Protein AF-A0A5D0VWK4-F1 (afdb_monomer)

pLDDT: mean 73.57, std 16.88, range [22.67, 91.88]

Solvent-accessible surface area (backbone atoms only — not comparable to full-atom values): 14980 Å² total; per-residue (Å²): 135,82,67,73,71,70,75,63,73,72,66,82,83,61,55,74,65,59,60,60,70,69,62,64,96,77,69,91,65,56,72,65,57,56,48,47,47,51,58,24,46,65,73,45,66,88,56,51,74,66,31,51,54,41,45,52,54,51,47,51,54,50,51,54,51,51,52,52,52,48,51,51,53,49,52,52,38,52,75,71,67,58,89,84,84,89,72,95,53,72,70,60,59,58,57,53,57,74,78,46,74,44,85,81,30,91,61,35,66,85,52,47,72,62,53,52,50,29,52,50,27,44,51,28,43,50,54,17,48,54,35,44,55,50,42,53,56,45,61,78,38,54,94,76,50,54,72,73,56,59,68,42,44,64,56,41,50,50,50,16,53,52,26,40,50,50,19,48,52,48,51,55,48,46,51,50,54,54,50,50,53,53,49,54,52,50,51,52,52,50,51,54,50,58,73,41,40,64,51,52,51,52,52,48,54,49,49,54,49,37,70,71,76,31,68,92,48,54,44,66,60,36,16,50,53,47,42,68,75,39,42,71,60,46,66,76,60,49,99,54,100,54,57,45,62,54,43,16,52,50,47,47,51,50,59,53,64,74,58,62,82,130

Sequence (262 aa):
MFDPEIISRYPVKESVETILSRFNRTAPYSLDYEFVISQAQTRLANRSKRELTAGAIHLRKLLARAEETEQEQIMEKMRAGEQNIFQTDPSKFSAFFQEFDLDDQSDFPNASPTDYFAILVLVYALESLELQLQVESWEAQKDSLDPIQALRLPGLQVASGERLQSAVGLINFIEGIEFEAIFRRKIAKGANRAKNRAYQNLKQKIFDFIDSECQELSSRKAAQVAYLQFKDQVSSTLNSDDPEHQIAKWIGTHRKGTKKPK

Structure (mmCIF, N/CA/C/O backbone):
data_AF-A0A5D0VWK4-F1
#
_entry.id   AF-A0A5D0VWK4-F1
#
loop_
_atom_site.group_PDB
_atom_site.id
_atom_site.type_symbol
_atom_site.label_atom_id
_atom_site.label_alt_id
_atom_site.label_comp_id
_atom_site.label_asym_id
_atom_site.label_entity_id
_atom_site.label_seq_id
_atom_site.pdbx_PDB_ins_code
_atom_site.Cartn_x
_atom_site.Cartn_y
_atom_site.Cartn_z
_atom_site.occupancy
_atom_site.B_iso_or_equiv
_atom_site.auth_seq_id
_atom_site.auth_comp_id
_atom_site.auth_asym_id
_atom_site.auth_atom_id
_atom_site.pdbx_PDB_model_num
ATOM 1 N N . MET A 1 1 ? -6.751 -1.439 -40.681 1.00 26.78 1 MET A N 1
ATOM 2 C CA . MET A 1 1 ? -6.408 -2.790 -40.195 1.00 26.78 1 MET A CA 1
ATOM 3 C C . MET A 1 1 ? -5.015 -2.664 -39.607 1.00 26.78 1 MET A C 1
ATOM 5 O O . MET A 1 1 ? -4.099 -2.377 -40.363 1.00 26.78 1 MET A O 1
ATOM 9 N N . PHE A 1 2 ? -4.898 -2.653 -38.277 1.00 22.67 2 PHE A N 1
ATOM 10 C CA . PHE A 1 2 ? -3.619 -2.431 -37.596 1.00 22.67 2 PHE A CA 1
ATOM 11 C C . PHE A 1 2 ? -2.785 -3.713 -37.612 1.00 22.67 2 PHE A C 1
ATOM 13 O O . PHE A 1 2 ? -3.334 -4.805 -37.477 1.00 22.67 2 PHE A O 1
ATOM 20 N N . ASP A 1 3 ? -1.484 -3.545 -37.832 1.00 25.78 3 ASP A N 1
ATOM 21 C CA . ASP A 1 3 ? -0.489 -4.604 -37.975 1.00 25.78 3 ASP A CA 1
ATOM 22 C C . ASP A 1 3 ? -0.365 -5.436 -36.675 1.00 25.78 3 ASP A C 1
ATOM 24 O O . ASP A 1 3 ? 0.017 -4.884 -35.634 1.00 25.78 3 ASP A O 1
ATOM 28 N N . PRO A 1 4 ? -0.690 -6.744 -36.698 1.00 29.45 4 PRO A N 1
ATOM 29 C CA . PRO A 1 4 ? -0.585 -7.632 -35.539 1.00 29.45 4 PRO A CA 1
ATOM 30 C C . PRO A 1 4 ? 0.836 -7.755 -34.961 1.00 29.45 4 PRO A C 1
ATOM 32 O O . PRO A 1 4 ? 0.984 -8.181 -33.815 1.00 29.45 4 PRO A O 1
ATOM 35 N N . GLU A 1 5 ? 1.881 -7.360 -35.700 1.00 29.53 5 GLU A N 1
ATOM 36 C CA . GLU A 1 5 ? 3.273 -7.409 -35.227 1.00 29.53 5 GLU A CA 1
ATOM 37 C C . GLU A 1 5 ? 3.654 -6.273 -34.267 1.00 29.53 5 GLU A C 1
ATOM 39 O O . GLU A 1 5 ? 4.673 -6.357 -33.578 1.00 29.53 5 GLU A O 1
ATOM 44 N N . ILE A 1 6 ? 2.854 -5.206 -34.174 1.00 31.16 6 ILE A N 1
ATOM 45 C CA . ILE A 1 6 ? 3.139 -4.098 -33.247 1.00 31.16 6 ILE A CA 1
ATOM 46 C C . ILE A 1 6 ? 2.716 -4.470 -31.816 1.00 31.16 6 ILE A C 1
ATOM 48 O O . ILE A 1 6 ? 3.388 -4.101 -30.854 1.00 31.16 6 ILE A O 1
ATOM 52 N N . ILE A 1 7 ? 1.671 -5.293 -31.675 1.00 26.88 7 ILE A N 1
ATOM 53 C CA . ILE A 1 7 ? 1.142 -5.757 -30.381 1.00 26.88 7 ILE A CA 1
ATOM 54 C C . ILE A 1 7 ? 1.999 -6.901 -29.795 1.00 26.88 7 ILE A C 1
ATOM 56 O O . ILE A 1 7 ? 1.984 -7.140 -28.590 1.00 26.88 7 ILE A O 1
ATOM 60 N N . SER A 1 8 ? 2.833 -7.572 -30.601 1.00 30.47 8 SER A N 1
ATOM 61 C CA . SER A 1 8 ? 3.682 -8.683 -30.140 1.00 30.47 8 SER A CA 1
ATOM 62 C C . SER A 1 8 ? 5.049 -8.265 -29.576 1.00 30.47 8 SER A C 1
ATOM 64 O O . SER A 1 8 ? 5.844 -9.138 -29.215 1.00 30.47 8 SER A O 1
ATOM 66 N N . ARG A 1 9 ? 5.378 -6.964 -29.535 1.00 31.84 9 ARG A N 1
ATOM 67 C CA . ARG A 1 9 ? 6.742 -6.491 -29.210 1.00 31.84 9 ARG A CA 1
ATOM 68 C C . ARG A 1 9 ? 7.057 -6.340 -27.725 1.00 31.84 9 ARG A C 1
ATOM 70 O O . ARG A 1 9 ? 8.233 -6.235 -27.396 1.00 31.84 9 ARG A O 1
ATOM 77 N N . TYR A 1 10 ? 6.067 -6.437 -26.842 1.00 32.62 10 TYR A N 1
ATOM 78 C CA . TYR A 1 10 ? 6.307 -6.496 -25.397 1.00 32.62 10 TYR A CA 1
ATOM 79 C C . TYR A 1 10 ? 5.561 -7.663 -24.747 1.00 32.62 10 TYR A C 1
ATOM 81 O O . TYR A 1 10 ? 4.612 -7.465 -23.989 1.00 32.62 10 TYR A O 1
ATOM 89 N N . PRO A 1 11 ? 5.982 -8.915 -24.994 1.00 36.00 11 PRO A N 1
ATOM 90 C CA . PRO A 1 11 ? 5.728 -9.948 -24.015 1.00 36.00 11 PRO A CA 1
ATOM 91 C C . PRO A 1 11 ? 6.599 -9.588 -22.810 1.00 36.00 11 PRO A C 1
ATOM 93 O O . PRO A 1 11 ? 7.817 -9.481 -22.946 1.00 36.00 11 PRO A O 1
ATOM 96 N N . VAL A 1 12 ? 5.994 -9.405 -21.640 1.00 40.41 12 VAL A N 1
ATOM 97 C CA . VAL A 1 12 ? 6.701 -9.552 -20.361 1.00 40.41 12 VAL A CA 1
ATOM 98 C C . VAL A 1 12 ? 7.254 -10.982 -20.379 1.00 40.41 12 VAL A C 1
ATOM 100 O O . VAL A 1 12 ? 6.526 -11.938 -20.117 1.00 40.41 12 VAL A O 1
ATOM 103 N N . LYS A 1 13 ? 8.472 -11.153 -20.914 1.00 45.06 13 LYS A N 1
ATOM 104 C CA . LYS A 1 13 ? 8.994 -12.452 -21.372 1.00 45.06 13 LYS A CA 1
ATOM 105 C C . LYS A 1 13 ? 9.456 -13.338 -20.226 1.00 45.06 13 LYS A C 1
ATOM 107 O O . LYS A 1 13 ? 9.726 -14.512 -20.461 1.00 45.06 13 LYS A O 1
ATOM 112 N N . GLU A 1 14 ? 9.504 -12.820 -19.008 1.00 41.44 14 GLU A N 1
ATOM 113 C CA . GLU A 1 14 ? 9.908 -13.589 -17.845 1.00 41.44 14 GLU A CA 1
ATOM 114 C C . GLU A 1 14 ? 8.841 -13.536 -16.764 1.00 41.44 14 GLU A C 1
ATOM 116 O O . GLU A 1 14 ? 8.266 -12.488 -16.468 1.00 41.44 14 GLU A O 1
ATOM 121 N N . SER A 1 15 ? 8.537 -14.706 -16.197 1.00 43.69 15 SER A N 1
ATOM 122 C CA . SER A 1 15 ? 7.664 -14.757 -15.037 1.00 43.69 15 SER A CA 1
ATOM 123 C C . SER A 1 15 ? 8.377 -14.092 -13.863 1.00 43.69 15 SER A C 1
ATOM 125 O O . SER A 1 15 ? 9.604 -14.146 -13.745 1.00 43.69 15 SER A O 1
ATOM 127 N N . VAL A 1 16 ? 7.601 -13.502 -12.955 1.00 41.75 16 VAL A N 1
ATOM 128 C CA . VAL A 1 16 ? 8.117 -12.932 -11.702 1.00 41.75 16 VAL A CA 1
ATOM 129 C C . VAL A 1 16 ? 9.011 -13.948 -10.968 1.00 41.75 16 VAL A C 1
ATOM 131 O O . VAL A 1 16 ? 9.987 -13.565 -10.332 1.00 41.75 16 VAL A O 1
ATOM 134 N N . GLU A 1 17 ? 8.760 -15.257 -11.113 1.00 44.47 17 GLU A N 1
ATOM 135 C CA . GLU A 1 17 ? 9.624 -16.297 -10.545 1.00 44.47 17 GLU A CA 1
ATOM 136 C C . GLU A 1 17 ? 11.016 -16.371 -11.183 1.00 44.47 17 GLU A C 1
ATOM 138 O O . GLU A 1 17 ? 11.995 -16.574 -10.464 1.00 44.47 17 GLU A O 1
ATOM 143 N N . THR A 1 18 ? 11.127 -16.216 -12.504 1.00 46.50 18 THR A N 1
ATOM 144 C CA . THR A 1 18 ? 12.418 -16.208 -13.208 1.00 46.50 18 THR A CA 1
ATOM 145 C C . THR A 1 18 ? 13.254 -15.013 -12.768 1.00 46.50 18 THR A C 1
ATOM 147 O O . THR A 1 18 ? 14.425 -15.179 -12.421 1.00 46.50 18 THR A O 1
ATOM 150 N N . ILE A 1 19 ? 12.618 -13.849 -12.661 1.00 46.00 19 ILE A N 1
ATOM 151 C CA . ILE A 1 19 ? 13.248 -12.602 -12.232 1.00 46.00 19 ILE A CA 1
ATOM 152 C C . ILE A 1 19 ? 13.727 -12.712 -10.771 1.00 46.00 19 ILE A C 1
ATOM 154 O O . ILE A 1 19 ? 14.888 -12.440 -10.469 1.00 46.00 19 ILE A O 1
ATOM 158 N N . LEU A 1 20 ? 12.880 -13.223 -9.867 1.00 42.50 20 LEU A N 1
ATOM 159 C CA . LEU A 1 20 ? 13.234 -13.430 -8.455 1.00 42.50 20 LEU A CA 1
ATOM 160 C C . LEU A 1 20 ? 14.331 -14.490 -8.251 1.00 42.50 20 LEU A C 1
ATOM 162 O O . LEU A 1 20 ? 15.110 -14.390 -7.306 1.00 42.50 20 LEU A O 1
ATOM 166 N N . SER A 1 21 ? 14.412 -15.505 -9.117 1.00 47.38 21 SER A N 1
ATOM 167 C CA . SER A 1 21 ? 15.414 -16.579 -9.008 1.00 47.38 21 SER A CA 1
ATOM 168 C C . SER A 1 21 ? 16.835 -16.151 -9.391 1.00 47.38 21 SER A C 1
ATOM 170 O O . SER A 1 21 ? 17.800 -16.767 -8.943 1.00 47.38 21 SER A O 1
ATOM 172 N N . ARG A 1 22 ? 16.973 -15.085 -10.190 1.00 44.53 22 ARG A N 1
ATOM 173 C CA . ARG A 1 22 ? 18.268 -14.518 -10.609 1.00 44.53 22 ARG A CA 1
ATOM 174 C C . ARG A 1 22 ? 18.865 -13.568 -9.576 1.00 44.53 22 ARG A C 1
ATOM 176 O O . ARG A 1 22 ? 20.005 -13.129 -9.720 1.00 44.53 22 ARG A O 1
ATOM 183 N N . PHE A 1 23 ? 18.108 -13.266 -8.526 1.00 45.31 23 PHE A N 1
ATOM 184 C CA . PHE A 1 23 ? 18.475 -12.285 -7.525 1.00 45.31 23 PHE A CA 1
ATOM 185 C C . PHE A 1 23 ? 19.498 -12.854 -6.536 1.00 45.31 23 PHE A C 1
ATOM 187 O O . PHE A 1 23 ? 19.176 -13.395 -5.476 1.00 45.31 23 PHE A O 1
ATOM 194 N N . ASN A 1 24 ? 20.770 -12.736 -6.906 1.00 40.66 24 ASN A N 1
ATOM 195 C CA . ASN A 1 24 ? 21.894 -13.006 -6.025 1.00 40.66 24 ASN A CA 1
ATOM 196 C C . ASN A 1 24 ? 22.006 -11.849 -5.013 1.00 40.66 24 ASN A C 1
ATOM 198 O O . ASN A 1 24 ? 22.158 -10.692 -5.402 1.00 40.66 24 ASN A O 1
ATOM 202 N N . ARG A 1 25 ? 21.923 -12.145 -3.709 1.00 43.06 25 ARG A N 1
ATOM 203 C CA . ARG A 1 25 ? 21.903 -11.166 -2.593 1.00 43.06 25 ARG A CA 1
ATOM 204 C C . ARG A 1 25 ? 23.223 -10.394 -2.384 1.00 43.06 25 ARG A C 1
ATOM 206 O O . ARG A 1 25 ? 23.433 -9.831 -1.318 1.00 43.06 25 ARG A O 1
ATOM 213 N N . THR A 1 26 ? 24.143 -10.431 -3.344 1.00 37.25 26 THR A N 1
ATOM 214 C CA . THR A 1 26 ? 25.541 -10.008 -3.174 1.00 37.25 26 THR A CA 1
ATOM 215 C C . THR A 1 26 ? 25.964 -8.847 -4.069 1.00 37.25 26 THR A C 1
ATOM 217 O O . THR A 1 26 ? 27.114 -8.427 -3.970 1.00 37.25 26 THR A O 1
ATOM 220 N N . ALA A 1 27 ? 25.098 -8.335 -4.950 1.00 41.56 27 ALA A N 1
ATOM 221 C CA . ALA A 1 27 ? 25.445 -7.156 -5.740 1.00 41.56 27 ALA A CA 1
ATOM 222 C C . ALA A 1 27 ? 25.188 -5.877 -4.916 1.00 41.56 27 ALA A C 1
ATOM 224 O O . ALA A 1 27 ? 24.144 -5.786 -4.265 1.00 41.56 27 ALA A O 1
ATOM 225 N N . PRO A 1 28 ? 26.118 -4.906 -4.915 1.00 42.97 28 PRO A N 1
ATOM 226 C CA . PRO A 1 28 ? 25.956 -3.643 -4.210 1.00 42.97 28 PRO A CA 1
ATOM 227 C C . PRO A 1 28 ? 25.018 -2.754 -5.030 1.00 42.97 28 PRO A C 1
ATOM 229 O O . PRO A 1 28 ? 25.454 -1.951 -5.851 1.00 42.97 28 PRO A O 1
ATOM 232 N N . TYR A 1 29 ? 23.715 -2.953 -4.868 1.00 56.25 29 TYR A N 1
ATOM 233 C CA . TYR A 1 29 ? 22.718 -2.086 -5.483 1.00 56.25 29 TYR A CA 1
ATOM 234 C C . TYR A 1 29 ? 22.679 -0.737 -4.745 1.00 56.25 29 TYR A C 1
ATOM 236 O O . TYR A 1 29 ? 23.106 -0.635 -3.593 1.00 56.25 29 TYR A O 1
ATOM 244 N N . SER A 1 30 ? 22.205 0.325 -5.405 1.00 66.44 30 SER A N 1
ATOM 245 C CA . SER A 1 30 ? 22.036 1.624 -4.740 1.00 66.44 30 SER A CA 1
ATOM 246 C C . SER A 1 30 ? 21.131 1.489 -3.506 1.00 66.44 30 SER A C 1
ATOM 248 O O . SER A 1 30 ? 20.227 0.649 -3.476 1.00 66.44 30 SER A O 1
ATOM 250 N N . LEU A 1 31 ? 21.347 2.343 -2.496 1.00 72.62 31 LEU A N 1
ATOM 251 C CA . LEU A 1 31 ? 20.522 2.390 -1.277 1.00 72.62 31 LEU A CA 1
ATOM 252 C C . LEU A 1 31 ? 19.018 2.486 -1.591 1.00 72.62 31 LEU A C 1
ATOM 254 O O . LEU A 1 31 ? 18.196 1.980 -0.831 1.00 72.62 31 LEU A O 1
ATOM 258 N N . ASP A 1 32 ? 18.663 3.085 -2.729 1.00 76.38 32 ASP A N 1
ATOM 259 C CA . ASP A 1 32 ? 17.282 3.217 -3.190 1.00 76.38 32 ASP A CA 1
ATOM 260 C C . ASP A 1 32 ? 16.658 1.867 -3.562 1.00 76.38 32 ASP A C 1
ATOM 262 O O . ASP A 1 32 ? 15.513 1.613 -3.193 1.00 76.38 32 ASP A O 1
ATOM 266 N N . TYR A 1 33 ? 17.396 0.973 -4.234 1.00 80.75 33 TYR A N 1
ATOM 267 C CA . TYR A 1 33 ? 16.909 -0.375 -4.550 1.00 80.75 33 TYR A CA 1
ATOM 268 C C . TYR A 1 33 ? 16.674 -1.197 -3.285 1.00 80.75 33 TYR A C 1
ATOM 270 O O . TYR A 1 33 ? 15.624 -1.825 -3.136 1.00 80.75 33 TYR A O 1
ATOM 278 N N . GLU A 1 34 ? 17.630 -1.175 -2.354 1.00 76.75 34 GLU A N 1
ATOM 279 C CA . GLU A 1 34 ? 17.492 -1.859 -1.066 1.00 76.75 34 GLU A CA 1
ATOM 280 C C . GLU A 1 34 ? 16.296 -1.316 -0.278 1.00 76.75 34 GLU A C 1
ATOM 282 O O . GLU A 1 34 ? 15.502 -2.083 0.278 1.00 76.75 34 GLU A O 1
ATOM 287 N N . PHE A 1 35 ? 16.124 0.006 -0.275 1.00 82.19 35 PHE A N 1
ATOM 288 C CA . PHE A 1 35 ? 14.995 0.664 0.359 1.00 82.19 35 PHE A CA 1
ATOM 289 C C . PHE A 1 35 ? 13.662 0.216 -0.253 1.00 82.19 35 PHE A C 1
ATOM 291 O O . PHE A 1 35 ? 12.838 -0.350 0.465 1.00 82.19 35 PHE A O 1
ATOM 298 N N . VAL A 1 36 ? 13.437 0.387 -1.561 1.00 85.38 36 VAL A N 1
ATOM 299 C CA . VAL A 1 36 ? 12.127 0.066 -2.163 1.00 85.38 36 VAL A CA 1
ATOM 300 C C . VAL A 1 36 ? 11.793 -1.424 -2.071 1.00 85.38 36 VAL A C 1
ATOM 302 O O . VAL A 1 36 ? 10.654 -1.779 -1.759 1.00 85.38 36 VAL A O 1
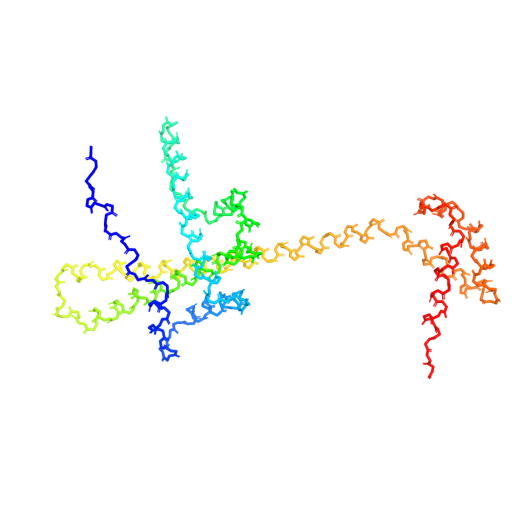ATOM 305 N N . ILE A 1 37 ? 12.783 -2.307 -2.255 1.00 83.69 37 ILE A N 1
ATOM 306 C CA . ILE A 1 37 ? 12.585 -3.758 -2.150 1.00 83.69 37 ILE A CA 1
ATOM 307 C C . ILE A 1 37 ? 12.261 -4.147 -0.705 1.00 83.69 37 ILE A C 1
ATOM 309 O O . ILE A 1 37 ? 11.298 -4.882 -0.480 1.00 83.69 37 ILE A O 1
ATOM 313 N N . SER A 1 38 ? 13.012 -3.648 0.283 1.00 77.81 38 SER A N 1
ATOM 314 C CA . SER A 1 38 ? 12.758 -3.971 1.695 1.00 77.81 38 SER A CA 1
ATOM 315 C C . SER A 1 38 ? 11.402 -3.447 2.175 1.00 77.81 38 SER A C 1
ATOM 317 O O . SER A 1 38 ? 10.684 -4.148 2.897 1.00 77.81 38 SER A O 1
ATOM 319 N N . GLN A 1 39 ? 11.000 -2.255 1.729 1.00 84.44 39 GLN A N 1
ATOM 320 C CA . GLN A 1 39 ? 9.703 -1.665 2.051 1.00 84.44 39 GLN A CA 1
ATOM 321 C C . GLN A 1 39 ? 8.538 -2.469 1.469 1.00 84.44 39 GLN A C 1
ATOM 323 O O . GLN A 1 39 ? 7.537 -2.691 2.159 1.00 84.44 39 GLN A O 1
ATOM 328 N N . ALA A 1 40 ? 8.666 -2.947 0.230 1.00 84.56 40 ALA A N 1
ATOM 329 C CA . ALA A 1 40 ? 7.661 -3.807 -0.380 1.00 84.56 40 ALA A CA 1
ATOM 330 C C . ALA A 1 40 ? 7.617 -5.195 0.283 1.00 84.56 40 ALA A C 1
ATOM 332 O O . ALA A 1 40 ? 6.541 -5.684 0.632 1.00 84.56 40 ALA A O 1
ATOM 333 N N . GLN A 1 41 ? 8.777 -5.804 0.547 1.00 82.88 41 GLN A N 1
ATOM 334 C CA . GLN A 1 41 ? 8.875 -7.096 1.235 1.00 82.88 41 GLN A CA 1
ATOM 335 C C . GLN A 1 41 ? 8.275 -7.058 2.642 1.00 82.88 41 GLN A C 1
ATOM 337 O O . GLN A 1 41 ? 7.589 -7.997 3.033 1.00 82.88 41 GLN A O 1
ATOM 342 N N . THR A 1 42 ? 8.483 -5.971 3.389 1.00 83.38 42 THR A N 1
ATOM 343 C CA . THR A 1 42 ? 7.918 -5.803 4.738 1.00 83.38 42 THR A CA 1
ATOM 344 C C . THR A 1 42 ? 6.391 -5.861 4.718 1.00 83.38 42 THR A C 1
ATOM 346 O O . THR A 1 42 ? 5.783 -6.503 5.573 1.00 83.38 42 THR A O 1
ATOM 349 N N . ARG A 1 43 ? 5.760 -5.240 3.718 1.00 86.31 43 ARG A N 1
ATOM 350 C CA . ARG A 1 43 ? 4.295 -5.226 3.567 1.00 86.31 43 ARG A CA 1
ATOM 351 C C . ARG A 1 43 ? 3.747 -6.569 3.099 1.00 86.31 43 ARG A C 1
ATOM 353 O O . ARG A 1 43 ? 2.675 -6.982 3.526 1.00 86.31 43 ARG A O 1
ATOM 360 N N . LEU A 1 44 ? 4.527 -7.285 2.296 1.00 86.25 44 LEU A N 1
ATOM 361 C CA . LEU A 1 44 ? 4.175 -8.593 1.750 1.00 86.25 44 LEU A CA 1
ATOM 362 C C . LEU A 1 44 ? 4.632 -9.774 2.624 1.00 86.25 44 LEU A C 1
ATOM 364 O O . LEU A 1 44 ? 4.422 -10.923 2.245 1.00 86.25 44 LEU A O 1
ATOM 368 N N . ALA A 1 45 ? 5.223 -9.527 3.798 1.00 83.25 45 ALA A N 1
ATOM 369 C CA . ALA A 1 45 ? 5.887 -10.549 4.616 1.00 83.25 45 ALA A CA 1
ATOM 370 C C . ALA A 1 45 ? 4.976 -11.715 5.043 1.00 83.25 45 ALA A C 1
ATOM 372 O O . ALA A 1 45 ? 5.454 -12.824 5.268 1.00 83.25 45 ALA A O 1
ATOM 373 N N . ASN A 1 46 ? 3.666 -11.472 5.136 1.00 82.69 46 ASN A N 1
ATOM 374 C CA . ASN A 1 46 ? 2.675 -12.477 5.526 1.00 82.69 46 ASN A CA 1
ATOM 375 C C . ASN A 1 46 ? 2.005 -13.170 4.330 1.00 82.69 46 ASN A C 1
ATOM 377 O O . ASN A 1 46 ? 1.089 -13.964 4.530 1.00 82.69 46 ASN A O 1
ATOM 381 N N . ARG A 1 47 ? 2.422 -12.862 3.096 1.00 80.75 47 ARG A N 1
ATOM 382 C CA . ARG A 1 47 ? 1.871 -13.461 1.880 1.00 80.75 47 ARG A CA 1
ATOM 383 C C . ARG A 1 47 ? 2.710 -14.660 1.463 1.00 80.75 47 ARG A C 1
ATOM 385 O O . ARG A 1 47 ? 3.934 -14.596 1.356 1.00 80.75 47 ARG A O 1
ATOM 392 N N . SER A 1 48 ? 2.041 -15.771 1.200 1.00 82.75 48 SER A N 1
ATOM 393 C CA . SER A 1 48 ? 2.661 -16.947 0.606 1.00 82.75 48 SER A CA 1
ATOM 394 C C . SER A 1 48 ? 3.065 -16.677 -0.843 1.00 82.75 48 SER A C 1
ATOM 396 O O . SER A 1 48 ? 2.504 -15.827 -1.532 1.00 82.75 48 SER A O 1
ATOM 398 N N . LYS A 1 49 ? 4.005 -17.473 -1.360 1.00 78.69 49 LYS A N 1
ATOM 399 C CA . LYS A 1 49 ? 4.401 -17.397 -2.772 1.00 78.69 49 LYS A CA 1
ATOM 400 C C . LYS A 1 49 ? 3.200 -17.523 -3.720 1.00 78.69 49 LYS A C 1
ATOM 402 O O . LYS A 1 49 ? 3.118 -16.783 -4.690 1.00 78.69 49 LYS A O 1
ATOM 407 N N . ARG A 1 50 ? 2.268 -18.440 -3.428 1.00 78.81 50 ARG A N 1
ATOM 408 C CA . ARG A 1 50 ? 1.059 -18.649 -4.240 1.00 78.81 50 ARG A CA 1
ATOM 409 C C . ARG A 1 50 ? 0.189 -17.392 -4.275 1.00 78.81 50 ARG A C 1
ATOM 411 O O . ARG A 1 50 ? -0.256 -17.005 -5.348 1.00 78.81 50 ARG A O 1
ATOM 418 N N . GLU A 1 51 ? -0.009 -16.762 -3.122 1.00 80.25 51 GLU A N 1
ATOM 419 C CA . GLU A 1 51 ? -0.764 -15.512 -3.004 1.00 80.25 51 GLU A CA 1
ATOM 420 C C . GLU A 1 51 ? -0.098 -14.371 -3.774 1.00 80.25 51 GLU A C 1
ATOM 422 O O . GLU A 1 51 ? -0.781 -13.634 -4.471 1.00 80.25 51 GLU A O 1
ATOM 427 N N . LEU A 1 52 ? 1.231 -14.253 -3.720 1.00 82.31 52 LEU A N 1
ATOM 428 C CA . LEU A 1 52 ? 1.957 -13.240 -4.492 1.00 82.31 52 LEU A CA 1
ATOM 429 C C . LEU A 1 52 ? 1.827 -13.457 -6.003 1.00 82.31 52 LEU A C 1
ATOM 431 O O . LEU A 1 52 ? 1.617 -12.497 -6.743 1.00 82.31 52 LEU A O 1
ATOM 435 N N . THR A 1 53 ? 1.901 -14.709 -6.468 1.00 80.19 53 THR A N 1
ATOM 436 C CA . THR A 1 53 ? 1.676 -15.041 -7.883 1.00 80.19 53 THR A CA 1
ATOM 437 C C . THR A 1 53 ? 0.249 -14.688 -8.308 1.00 80.19 53 THR A C 1
ATOM 439 O O . THR A 1 53 ? 0.057 -14.061 -9.350 1.00 80.19 53 THR A O 1
ATOM 442 N N . ALA A 1 54 ? -0.755 -15.038 -7.498 1.00 80.88 54 ALA A N 1
ATOM 443 C CA . ALA A 1 54 ? -2.143 -14.668 -7.761 1.00 80.88 54 ALA A CA 1
ATOM 444 C C . ALA A 1 54 ? -2.316 -13.141 -7.788 1.00 80.88 54 ALA A C 1
ATOM 446 O O . ALA A 1 54 ? -2.855 -12.601 -8.753 1.00 80.88 54 ALA A O 1
ATOM 447 N N . GLY A 1 55 ? -1.777 -12.436 -6.791 1.00 80.44 55 GLY A N 1
ATOM 448 C CA . GLY A 1 55 ? -1.795 -10.979 -6.705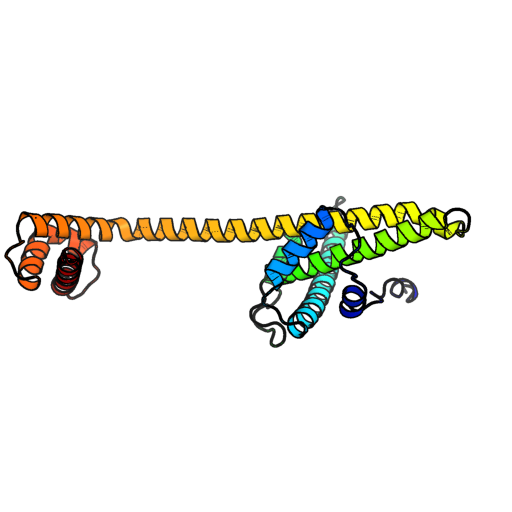 1.00 80.44 55 GLY A CA 1
ATOM 449 C C . GLY A 1 55 ? -1.171 -10.306 -7.929 1.00 80.44 55 GLY A C 1
ATOM 450 O O . GLY A 1 55 ? -1.761 -9.379 -8.473 1.00 80.44 55 GLY A O 1
ATOM 451 N N . ALA A 1 56 ? -0.047 -10.813 -8.446 1.00 81.06 56 ALA A N 1
ATOM 452 C CA . ALA A 1 56 ? 0.563 -10.307 -9.679 1.00 81.06 56 ALA A CA 1
ATOM 453 C C . ALA A 1 56 ? -0.325 -10.529 -10.921 1.00 81.06 56 ALA A C 1
ATOM 455 O O . ALA A 1 56 ? -0.431 -9.651 -11.780 1.00 81.06 56 ALA A O 1
ATOM 456 N N . ILE A 1 57 ? -1.009 -11.676 -11.014 1.00 81.31 57 ILE A N 1
ATOM 457 C CA . ILE A 1 57 ? -1.967 -11.955 -12.098 1.00 81.31 57 ILE A CA 1
ATOM 458 C C . ILE A 1 57 ? -3.160 -10.994 -12.023 1.00 81.31 57 ILE A C 1
ATOM 460 O O . ILE A 1 57 ? -3.572 -10.440 -13.045 1.00 81.31 57 ILE A O 1
ATOM 464 N N . HIS A 1 58 ? -3.713 -10.781 -10.828 1.00 81.62 58 HIS A N 1
ATOM 465 C CA . HIS A 1 58 ? -4.811 -9.841 -10.611 1.00 81.62 58 HIS A CA 1
ATOM 466 C C . HIS A 1 58 ? -4.384 -8.399 -10.897 1.00 81.62 58 HIS A C 1
ATOM 468 O O . HIS A 1 58 ? -5.096 -7.691 -11.606 1.00 81.62 58 HIS A O 1
ATOM 474 N N . LEU A 1 59 ? -3.191 -7.999 -10.451 1.00 80.62 59 LEU A N 1
ATOM 475 C CA . LEU A 1 59 ? -2.604 -6.689 -10.726 1.00 80.62 59 LEU A CA 1
ATOM 476 C C . LEU A 1 59 ? -2.479 -6.437 -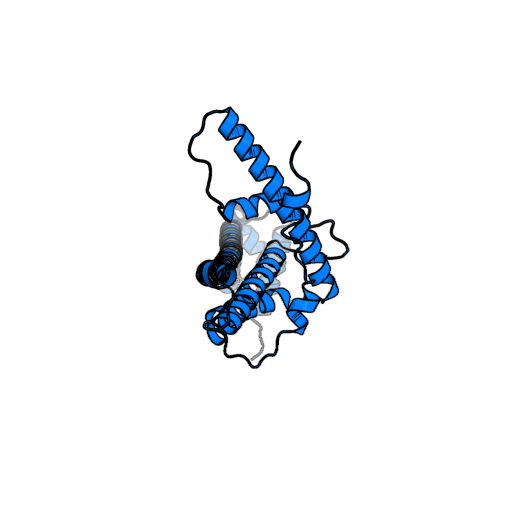12.229 1.00 80.62 59 LEU A C 1
ATOM 478 O O . LEU A 1 59 ? -2.838 -5.365 -12.701 1.00 80.62 59 LEU A O 1
ATOM 482 N N . ARG A 1 60 ? -2.031 -7.433 -12.999 1.00 77.81 60 ARG A N 1
ATOM 483 C CA . ARG A 1 60 ? -1.945 -7.322 -14.460 1.00 77.81 60 ARG A CA 1
ATOM 484 C C . ARG A 1 60 ? -3.313 -7.096 -15.103 1.00 77.81 60 ARG A C 1
ATOM 486 O O . ARG A 1 60 ? -3.424 -6.282 -16.013 1.00 77.81 60 ARG A O 1
ATOM 493 N N . LYS A 1 61 ? -4.348 -7.813 -14.653 1.00 78.25 61 LYS A N 1
ATOM 494 C CA . LYS A 1 61 ? -5.723 -7.610 -15.143 1.00 78.25 61 LYS A CA 1
ATOM 495 C C . LYS A 1 61 ? -6.228 -6.207 -14.805 1.00 78.25 61 LYS A C 1
ATOM 497 O O . LYS A 1 61 ? -6.859 -5.575 -15.644 1.00 78.25 61 LYS A O 1
ATOM 502 N N . LEU A 1 62 ? -5.930 -5.732 -13.596 1.00 75.75 62 LEU A N 1
ATOM 503 C CA . LEU A 1 62 ? -6.294 -4.396 -13.135 1.00 75.75 62 LEU A CA 1
ATOM 504 C C . LEU A 1 62 ? -5.594 -3.311 -13.962 1.00 75.75 62 LEU A C 1
ATOM 506 O O . LEU A 1 62 ? -6.263 -2.404 -14.438 1.00 75.75 62 LEU A O 1
ATOM 510 N N . LEU A 1 63 ? -4.286 -3.445 -14.200 1.00 72.94 63 LEU A N 1
ATOM 511 C CA . LEU A 1 63 ? -3.509 -2.553 -15.067 1.00 72.94 63 LEU A CA 1
ATOM 512 C C . LEU A 1 63 ? -4.072 -2.512 -16.492 1.00 72.94 63 LEU A C 1
ATOM 514 O O . LEU A 1 63 ? -4.315 -1.432 -17.012 1.00 72.94 63 LEU A O 1
ATOM 518 N N . ALA A 1 64 ? -4.348 -3.673 -17.093 1.00 72.19 64 ALA A N 1
ATOM 519 C CA . ALA A 1 64 ? -4.893 -3.743 -18.449 1.00 72.19 64 ALA A CA 1
ATOM 520 C C . ALA A 1 64 ? -6.257 -3.039 -18.566 1.00 72.19 64 ALA A C 1
ATOM 522 O O . ALA A 1 64 ? -6.499 -2.303 -19.518 1.00 72.19 64 ALA A O 1
ATOM 523 N N . ARG A 1 65 ? -7.137 -3.222 -17.574 1.00 71.62 65 ARG A N 1
ATOM 524 C CA . ARG A 1 65 ? -8.439 -2.543 -17.536 1.00 71.62 65 ARG A CA 1
ATOM 525 C C . ARG A 1 65 ? -8.301 -1.041 -17.281 1.00 71.62 65 ARG A C 1
ATOM 527 O O . ARG A 1 65 ? -9.060 -0.257 -17.847 1.00 71.62 65 ARG A O 1
ATOM 534 N N . ALA A 1 66 ? -7.347 -0.639 -16.442 1.00 67.25 66 ALA A N 1
ATOM 535 C CA . ALA A 1 66 ? -7.051 0.765 -16.187 1.00 67.25 66 ALA A CA 1
ATOM 536 C C . ALA A 1 66 ? -6.557 1.470 -17.459 1.00 67.25 66 ALA A C 1
ATOM 538 O O . ALA A 1 66 ? -7.043 2.552 -17.776 1.00 67.25 66 ALA A O 1
ATOM 539 N N . GLU A 1 67 ? -5.663 0.830 -18.217 1.00 67.56 67 GLU A N 1
ATOM 540 C CA . GLU A 1 67 ? -5.185 1.328 -19.511 1.00 67.56 67 GLU A CA 1
ATOM 541 C C . GLU A 1 67 ? -6.317 1.445 -20.538 1.00 67.56 67 GLU A C 1
ATOM 543 O O . GLU A 1 67 ? -6.418 2.465 -21.213 1.00 67.56 67 GLU A O 1
ATOM 548 N N . GLU A 1 68 ? -7.189 0.438 -20.645 1.00 70.94 68 GLU A N 1
ATOM 549 C CA . GLU A 1 68 ? -8.349 0.469 -21.547 1.00 70.94 68 GLU A CA 1
ATOM 550 C C . GLU A 1 68 ? -9.289 1.632 -21.201 1.00 70.94 68 GLU A C 1
ATOM 552 O O . GLU A 1 68 ? -9.632 2.441 -22.062 1.00 70.94 68 GLU A O 1
ATOM 557 N N . THR A 1 69 ? -9.612 1.787 -19.916 1.00 69.06 69 THR A N 1
ATOM 558 C CA . THR A 1 69 ? -10.475 2.873 -19.429 1.00 69.06 69 THR A CA 1
ATOM 559 C C . THR A 1 69 ? -9.833 4.244 -19.657 1.00 69.06 69 THR A C 1
ATOM 561 O O . THR A 1 69 ? -10.503 5.201 -20.046 1.00 69.06 69 THR A O 1
ATOM 564 N N . GLU A 1 70 ? -8.523 4.367 -19.428 1.00 66.75 70 GLU A N 1
ATOM 565 C CA . GLU A 1 70 ? -7.795 5.606 -19.693 1.00 66.75 70 GLU A CA 1
ATOM 566 C C . GLU A 1 70 ? -7.806 5.934 -21.190 1.00 66.75 70 GLU A C 1
ATOM 568 O O . GLU A 1 70 ? -8.095 7.070 -21.560 1.00 66.75 70 GLU A O 1
ATOM 573 N N . GLN A 1 71 ? -7.580 4.951 -22.063 1.00 67.81 71 GLN A N 1
ATOM 574 C CA . GLN A 1 71 ? -7.667 5.136 -23.512 1.00 67.81 71 GLN A CA 1
ATOM 575 C C . GLN A 1 71 ? -9.066 5.573 -23.960 1.00 67.81 71 GLN A C 1
ATOM 577 O O . GLN A 1 71 ? -9.179 6.474 -24.794 1.00 67.81 71 GLN A O 1
ATOM 582 N N . GLU A 1 72 ? -10.128 4.994 -23.400 1.00 72.69 72 GLU A N 1
ATOM 583 C CA . GLU A 1 72 ? -11.507 5.408 -23.671 1.00 72.69 72 GLU A CA 1
ATOM 584 C C . GLU A 1 72 ? -11.745 6.869 -23.271 1.00 72.69 72 GLU A C 1
ATOM 586 O O . GLU A 1 72 ? -12.205 7.665 -24.093 1.00 72.69 72 GLU A O 1
ATOM 591 N N . GLN A 1 73 ? -11.339 7.262 -22.060 1.00 70.38 73 GLN A N 1
ATOM 592 C CA . GLN A 1 73 ? -11.462 8.643 -21.579 1.00 70.38 73 GLN A CA 1
ATOM 593 C C . GLN A 1 73 ? -10.655 9.630 -22.432 1.00 70.38 73 GLN A C 1
ATOM 595 O O . GLN A 1 73 ? -11.110 10.736 -22.727 1.00 70.38 73 GLN A O 1
ATOM 600 N N . ILE A 1 74 ? -9.453 9.234 -22.849 1.00 67.50 74 ILE A N 1
ATOM 601 C CA . ILE A 1 74 ? -8.595 9.994 -23.760 1.00 67.50 74 ILE A CA 1
ATOM 602 C C . ILE A 1 74 ? -9.295 10.191 -25.112 1.00 67.50 74 ILE A C 1
ATOM 604 O O . ILE A 1 74 ? -9.331 11.305 -25.638 1.00 67.50 74 ILE A O 1
ATOM 608 N N . MET A 1 75 ? -9.893 9.134 -25.664 1.00 70.00 75 MET A N 1
ATOM 609 C CA . MET A 1 75 ? -10.629 9.180 -26.927 1.00 70.00 75 MET A CA 1
ATOM 610 C C . MET A 1 75 ? -11.888 10.047 -26.835 1.00 70.00 75 MET A C 1
ATOM 612 O O . MET A 1 75 ? -12.189 10.786 -27.774 1.00 70.00 75 MET A O 1
ATOM 616 N N . GLU A 1 76 ? -12.612 10.007 -25.719 1.00 74.25 76 GLU A N 1
ATOM 617 C CA . GLU A 1 76 ? -13.764 10.879 -25.473 1.00 74.25 76 GLU A CA 1
ATOM 618 C C . GLU A 1 76 ? -13.362 12.352 -25.364 1.00 74.25 76 GLU A C 1
ATOM 620 O O . GLU A 1 76 ? -13.980 13.206 -26.002 1.00 74.25 76 GLU A O 1
ATOM 625 N N . LYS A 1 77 ? -12.281 12.658 -24.641 1.00 69.31 77 LYS A N 1
ATOM 626 C CA . LYS A 1 77 ? -11.753 14.026 -24.518 1.00 69.31 77 LYS A CA 1
ATOM 627 C C . LYS A 1 77 ? -11.210 14.572 -25.834 1.00 69.31 77 LYS A C 1
ATOM 629 O O . LYS A 1 77 ? -11.455 15.732 -26.163 1.00 69.31 77 LYS A O 1
ATOM 634 N N . MET A 1 78 ? -10.560 13.726 -26.637 1.00 67.38 78 MET A N 1
ATOM 635 C CA . MET A 1 78 ? -10.177 14.073 -28.008 1.00 67.38 78 MET A CA 1
ATOM 636 C C . MET A 1 78 ? -11.402 14.372 -28.879 1.00 67.38 78 MET A C 1
ATOM 638 O O . MET A 1 78 ? -11.400 15.355 -29.619 1.00 67.38 78 MET A O 1
ATOM 642 N N . ARG A 1 79 ? -12.470 13.568 -28.776 1.00 72.62 79 ARG A N 1
ATOM 643 C CA . ARG A 1 79 ? -13.743 13.829 -29.476 1.00 72.62 79 ARG A CA 1
ATOM 644 C C . ARG A 1 79 ? -14.414 15.122 -29.004 1.00 72.62 79 ARG A C 1
ATOM 646 O O . ARG A 1 79 ? -15.084 15.768 -29.803 1.00 72.62 79 ARG A O 1
ATOM 653 N N . ALA A 1 80 ? -14.212 15.507 -27.746 1.00 77.75 80 ALA A N 1
ATOM 654 C CA . ALA A 1 80 ? -14.698 16.758 -27.167 1.00 77.75 80 ALA A CA 1
ATOM 655 C C . ALA A 1 80 ? -13.810 17.984 -27.478 1.00 77.75 80 ALA A C 1
ATOM 657 O O . ALA A 1 80 ? -14.189 19.106 -27.147 1.00 77.75 80 ALA A O 1
ATOM 658 N N . GLY A 1 81 ? -12.661 17.802 -28.141 1.00 71.00 81 GLY A N 1
ATOM 659 C CA . GLY A 1 81 ? -11.770 18.892 -28.553 1.00 71.00 81 GLY A CA 1
ATOM 660 C C . GLY A 1 81 ? -10.818 19.409 -27.467 1.00 71.00 81 GLY A C 1
ATOM 661 O O . GLY A 1 81 ? -10.253 20.492 -27.626 1.00 71.00 81 GLY A O 1
ATOM 662 N N . GLU A 1 82 ? -10.614 18.668 -26.374 1.00 65.25 82 GLU A N 1
ATOM 663 C CA . GLU A 1 82 ? -9.656 19.044 -25.327 1.00 65.25 82 GLU A CA 1
ATOM 664 C C . GLU A 1 82 ? -8.207 18.770 -25.780 1.00 65.25 82 GLU A C 1
ATOM 666 O O . GLU A 1 82 ? -7.888 17.680 -26.245 1.00 65.25 82 GLU A O 1
ATOM 671 N N . GLN A 1 83 ? -7.308 19.759 -25.661 1.00 47.06 83 GLN A N 1
ATOM 672 C CA . GLN A 1 83 ? -5.941 19.688 -26.218 1.00 47.06 83 GLN A CA 1
ATOM 673 C C . GLN A 1 83 ? -4.851 19.185 -25.250 1.00 47.06 83 GLN A C 1
ATOM 675 O O . GLN A 1 83 ? -3.730 18.940 -25.687 1.00 47.06 83 GLN A O 1
ATOM 680 N N . ASN A 1 84 ? -5.144 18.989 -23.960 1.00 46.69 84 ASN A N 1
ATOM 681 C CA . ASN A 1 84 ? -4.147 18.566 -22.964 1.00 46.69 84 ASN A CA 1
ATOM 682 C C . ASN A 1 84 ? -4.540 17.227 -22.338 1.00 46.69 84 ASN A C 1
ATOM 684 O O . ASN A 1 84 ? -5.409 17.189 -21.471 1.00 46.69 84 ASN A O 1
ATOM 688 N N . ILE A 1 85 ? -3.914 16.131 -22.782 1.00 49.69 85 ILE A N 1
ATOM 689 C CA . ILE A 1 85 ? -4.412 14.776 -22.482 1.00 49.69 85 ILE A CA 1
ATOM 690 C C . ILE A 1 85 ? -3.420 13.876 -21.714 1.00 49.69 85 ILE A C 1
ATOM 692 O O . ILE A 1 85 ? -3.813 12.837 -21.195 1.00 49.69 85 ILE A O 1
ATOM 696 N N . PHE A 1 86 ? -2.164 14.273 -21.507 1.00 42.38 86 PHE A N 1
ATOM 697 C CA . PHE A 1 86 ? -1.172 13.363 -20.915 1.00 42.38 86 PHE A CA 1
ATOM 698 C C . PHE A 1 86 ? -0.766 13.759 -19.497 1.00 42.38 86 PHE A C 1
ATOM 700 O O . PHE A 1 86 ? 0.133 14.574 -19.314 1.00 42.38 86 PHE A O 1
ATOM 707 N N . GLN A 1 87 ? -1.405 13.144 -18.496 1.00 43.41 87 GLN A N 1
ATOM 708 C CA . GLN A 1 87 ? -0.848 13.004 -17.146 1.00 43.41 87 GLN A CA 1
ATOM 709 C C . GLN A 1 87 ? -1.251 11.644 -16.556 1.00 43.41 87 GLN A C 1
ATOM 711 O O . GLN A 1 87 ? -2.407 11.444 -16.163 1.00 43.41 87 GLN A O 1
ATOM 716 N N . THR A 1 88 ? -0.285 10.725 -16.490 1.00 47.12 88 THR A N 1
ATOM 717 C CA . THR A 1 88 ? -0.325 9.490 -15.697 1.00 47.12 88 THR A CA 1
ATOM 718 C C . THR A 1 88 ? -0.181 9.862 -14.223 1.00 47.12 88 THR A C 1
ATOM 720 O O . THR A 1 88 ? 0.912 9.915 -13.668 1.00 47.12 88 THR A O 1
ATOM 723 N N . ASP A 1 89 ? -1.302 10.208 -13.596 1.00 51.00 89 ASP A N 1
ATOM 724 C CA . ASP A 1 89 ? -1.366 10.526 -12.171 1.00 51.00 89 ASP A CA 1
ATOM 725 C C . ASP A 1 89 ? -1.622 9.233 -11.368 1.00 51.00 89 ASP A C 1
ATOM 727 O O . ASP A 1 89 ? -2.675 8.611 -11.545 1.00 51.00 89 ASP A O 1
ATOM 731 N N . PRO A 1 90 ? -0.710 8.814 -10.469 1.00 47.53 90 PRO A N 1
ATOM 732 C CA . PRO A 1 90 ? -0.892 7.645 -9.605 1.00 47.53 90 PRO A CA 1
ATOM 733 C C . PRO A 1 90 ? -2.166 7.694 -8.752 1.00 47.53 90 PRO A C 1
ATOM 735 O O . PRO A 1 90 ? -2.695 6.652 -8.368 1.00 47.53 90 PRO A O 1
ATOM 738 N N . SER A 1 91 ? -2.708 8.883 -8.472 1.00 49.12 91 SER A N 1
ATOM 739 C CA . SER A 1 91 ? -3.974 9.018 -7.749 1.00 49.12 91 SER A CA 1
ATOM 740 C C . SER A 1 91 ? -5.179 8.516 -8.557 1.00 49.12 91 SER A C 1
ATOM 742 O O . SER A 1 91 ? -6.122 7.990 -7.960 1.00 49.12 91 SER A O 1
ATOM 744 N N . LYS A 1 92 ? -5.118 8.513 -9.899 1.00 55.50 92 LYS A N 1
ATOM 745 C CA . LYS A 1 92 ? -6.105 7.821 -10.752 1.00 55.50 92 LYS A CA 1
ATOM 746 C C . LYS A 1 92 ? -6.085 6.307 -10.525 1.00 55.50 92 LYS A C 1
ATOM 748 O O . LYS A 1 92 ? -7.128 5.666 -10.584 1.00 55.50 92 LYS A O 1
ATOM 753 N N . PHE A 1 93 ? -4.929 5.750 -10.157 1.00 53.41 93 PHE A N 1
ATOM 754 C CA . PHE A 1 93 ? -4.774 4.328 -9.844 1.00 53.41 93 PHE A CA 1
ATOM 755 C C . PHE A 1 93 ? -5.587 3.889 -8.615 1.00 53.41 93 PHE A C 1
ATOM 757 O O . PHE A 1 93 ? -6.084 2.768 -8.550 1.00 53.41 93 PHE A O 1
ATOM 764 N N . SER A 1 94 ? -5.793 4.800 -7.658 1.00 54.94 94 SER A N 1
ATOM 765 C CA . SER A 1 94 ? -6.626 4.556 -6.474 1.00 54.94 94 SER A CA 1
ATOM 766 C C . SER A 1 94 ? -8.126 4.484 -6.781 1.00 54.94 94 SER A C 1
ATOM 768 O O . SER A 1 94 ? -8.848 3.749 -6.107 1.00 54.94 94 SER A O 1
ATOM 770 N N . ALA A 1 95 ? -8.588 5.188 -7.820 1.00 57.84 95 ALA A N 1
ATOM 771 C CA . ALA A 1 95 ? -9.977 5.130 -8.267 1.00 57.84 95 ALA A CA 1
ATOM 772 C C . ALA A 1 95 ? -10.315 3.752 -8.858 1.00 57.84 95 ALA A C 1
ATOM 774 O O . ALA A 1 95 ? -11.398 3.234 -8.608 1.00 57.84 95 ALA A O 1
ATOM 775 N N . PHE A 1 96 ? -9.362 3.098 -9.532 1.00 58.59 96 PHE A N 1
ATOM 776 C CA . PHE A 1 96 ? -9.571 1.758 -10.092 1.00 58.59 96 PHE A CA 1
ATOM 777 C C . PHE A 1 96 ? -9.763 0.668 -9.029 1.00 58.59 96 PHE A C 1
ATOM 779 O O . PHE A 1 96 ? -10.475 -0.302 -9.274 1.00 58.59 96 PHE A O 1
ATOM 786 N N . PHE A 1 97 ? -9.216 0.841 -7.821 1.00 60.47 97 PHE A N 1
ATOM 787 C CA . PHE A 1 97 ? -9.499 -0.066 -6.702 1.00 60.47 97 PHE A CA 1
ATOM 788 C C . PHE A 1 97 ? -10.922 0.071 -6.144 1.00 60.47 97 PHE A C 1
ATOM 790 O O . PHE A 1 97 ? -11.351 -0.808 -5.406 1.00 60.47 97 PHE A O 1
ATOM 797 N N . GLN A 1 98 ? -11.665 1.136 -6.473 1.00 60.03 98 GLN A N 1
ATOM 798 C CA . GLN A 1 98 ? -13.074 1.264 -6.072 1.00 60.03 98 GLN A CA 1
ATOM 799 C C . GLN A 1 98 ? -14.000 0.387 -6.926 1.00 60.03 98 GLN A C 1
ATOM 801 O O . GLN A 1 98 ? -15.068 0.000 -6.463 1.00 60.03 98 GLN A O 1
ATOM 806 N N . GLU A 1 99 ? -13.586 0.060 -8.152 1.00 56.06 99 GLU A N 1
ATOM 807 C CA . GLU A 1 99 ? -14.334 -0.795 -9.087 1.00 56.06 99 GLU A CA 1
ATOM 808 C C . GLU A 1 99 ? -13.842 -2.247 -9.102 1.00 56.06 99 GLU A C 1
ATOM 810 O O . GLU A 1 99 ? -14.456 -3.118 -9.724 1.00 56.06 99 GLU A O 1
ATOM 815 N N . PHE A 1 100 ? -12.714 -2.511 -8.444 1.00 63.97 100 PHE A N 1
ATOM 816 C CA . PHE A 1 100 ? -12.127 -3.834 -8.350 1.00 63.97 100 PHE A CA 1
ATOM 817 C C . PHE A 1 100 ? -12.584 -4.503 -7.058 1.00 63.97 100 PHE A C 1
ATOM 819 O O . PHE A 1 100 ? -12.228 -4.056 -5.969 1.00 63.97 100 PHE A O 1
ATOM 826 N N . ASP A 1 101 ? -13.365 -5.576 -7.180 1.00 62.25 101 ASP A N 1
ATOM 827 C CA . ASP A 1 101 ? -13.795 -6.349 -6.020 1.00 62.25 101 ASP A CA 1
ATOM 828 C C . ASP A 1 101 ? -12.588 -7.090 -5.420 1.00 62.25 101 ASP A C 1
ATOM 830 O O . ASP A 1 101 ? -12.069 -8.071 -5.966 1.00 62.25 101 ASP A O 1
ATOM 834 N N . LEU A 1 102 ? -12.080 -6.536 -4.322 1.00 66.81 102 LEU A N 1
ATOM 835 C CA . LEU A 1 102 ? -10.981 -7.097 -3.543 1.00 66.81 102 LEU A CA 1
ATOM 836 C C . LEU A 1 102 ? -11.452 -8.230 -2.622 1.00 66.81 102 LEU A C 1
ATOM 838 O O . LEU A 1 102 ? -10.620 -9.016 -2.166 1.00 66.81 102 LEU A O 1
ATOM 842 N N . ASP A 1 103 ? -12.759 -8.322 -2.363 1.00 63.84 103 ASP A N 1
ATOM 843 C CA . ASP A 1 103 ? -13.340 -9.275 -1.420 1.00 63.84 103 ASP A CA 1
ATOM 844 C C . ASP A 1 103 ? -13.642 -10.634 -2.088 1.00 63.84 103 ASP A C 1
ATOM 846 O O . ASP A 1 103 ? -13.664 -11.659 -1.403 1.00 63.84 103 ASP A O 1
ATOM 850 N N . ASP A 1 104 ? -13.774 -10.683 -3.421 1.00 69.06 104 ASP A N 1
ATOM 851 C CA . ASP A 1 104 ? -14.057 -11.903 -4.205 1.00 69.06 104 ASP A CA 1
ATOM 852 C C . ASP A 1 104 ? -12.800 -12.552 -4.835 1.00 69.06 104 ASP A C 1
ATOM 854 O O . ASP A 1 104 ? -12.737 -12.860 -6.027 1.00 69.06 104 ASP A O 1
ATOM 858 N N . GLN A 1 105 ? -11.735 -12.730 -4.042 1.00 79.94 105 GLN A N 1
ATOM 859 C CA . GLN A 1 105 ? -10.455 -13.285 -4.515 1.00 79.94 105 GLN A CA 1
ATOM 860 C C . GLN A 1 105 ? -10.002 -14.480 -3.677 1.00 79.94 105 GLN A C 1
ATOM 862 O O . GLN A 1 105 ? -9.213 -14.355 -2.740 1.00 79.94 105 GLN A O 1
ATOM 867 N N . SER A 1 106 ? -10.459 -15.680 -4.046 1.00 82.06 106 SER A N 1
ATOM 868 C CA . SER A 1 106 ? -10.147 -16.918 -3.313 1.00 82.06 106 SER A CA 1
ATOM 869 C C . SER A 1 106 ? -8.651 -17.246 -3.242 1.00 82.06 106 SER A C 1
ATOM 871 O O . SER A 1 106 ? -8.200 -17.835 -2.262 1.00 82.06 106 SER A O 1
ATOM 873 N N . ASP A 1 107 ? -7.882 -16.875 -4.269 1.00 84.44 107 ASP A N 1
ATOM 874 C CA . ASP A 1 107 ? -6.441 -17.146 -4.363 1.00 84.44 107 ASP A CA 1
ATOM 875 C C . ASP A 1 107 ? -5.560 -15.994 -3.845 1.00 84.44 107 ASP A C 1
ATOM 877 O O . ASP A 1 107 ? -4.343 -16.162 -3.729 1.00 84.44 107 ASP A O 1
ATOM 881 N N . PHE A 1 108 ? -6.160 -14.847 -3.503 1.00 85.06 108 PHE A N 1
ATOM 882 C CA . PHE A 1 108 ? -5.483 -13.727 -2.848 1.00 85.06 108 PHE A CA 1
ATOM 883 C C . PHE A 1 108 ? -6.380 -13.101 -1.762 1.00 85.06 108 PHE A C 1
ATOM 885 O O . PHE A 1 108 ? -6.824 -11.960 -1.882 1.00 85.06 108 PHE A O 1
ATOM 892 N N . PRO A 1 109 ? -6.693 -13.860 -0.695 1.00 83.62 109 PRO A N 1
ATOM 893 C CA . PRO A 1 109 ? -7.722 -13.480 0.264 1.00 83.62 109 PRO A CA 1
ATOM 894 C C . PRO A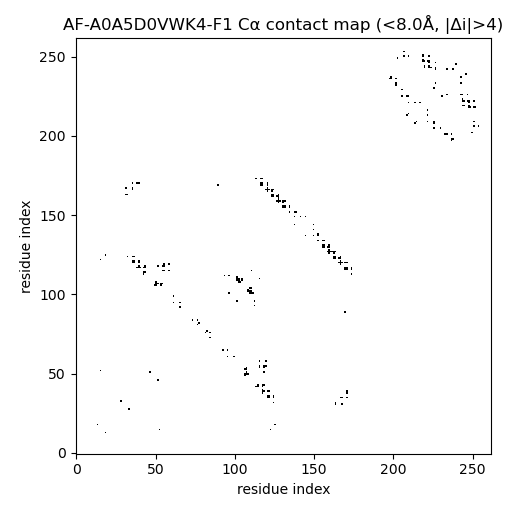 1 109 ? -7.312 -12.274 1.114 1.00 83.62 109 PRO A C 1
ATOM 896 O O . PRO A 1 109 ? -6.152 -12.134 1.520 1.00 83.62 109 PRO A O 1
ATOM 899 N N . ASN A 1 110 ? -8.292 -11.436 1.465 1.00 83.06 110 ASN A N 1
ATOM 900 C CA . ASN A 1 110 ? -8.096 -10.219 2.264 1.00 83.06 110 ASN A CA 1
ATOM 901 C C . ASN A 1 110 ? -7.013 -9.298 1.672 1.00 83.06 110 ASN A C 1
ATOM 903 O O . ASN A 1 110 ? -6.195 -8.736 2.409 1.00 83.06 110 ASN A O 1
ATOM 907 N N . ALA A 1 111 ? -6.919 -9.224 0.345 1.00 85.19 111 ALA A N 1
ATOM 908 C CA . ALA A 1 111 ? -5.989 -8.329 -0.319 1.00 85.19 111 ALA A CA 1
ATOM 909 C C . ALA A 1 111 ? -6.413 -6.873 -0.112 1.00 85.19 111 ALA A C 1
ATOM 911 O O . ALA A 1 111 ? -7.579 -6.512 -0.231 1.00 85.19 111 ALA A O 1
ATOM 912 N N . SER A 1 112 ? -5.445 -6.023 0.200 1.00 85.44 112 SER A N 1
ATOM 913 C CA . SER A 1 112 ? -5.632 -4.581 0.313 1.00 85.44 112 SER A CA 1
ATOM 914 C C . SER A 1 112 ? -5.003 -3.874 -0.889 1.00 85.44 112 SER A C 1
ATOM 916 O O . SER A 1 112 ? -4.057 -4.405 -1.477 1.00 85.44 112 SER A O 1
ATOM 918 N N . PRO A 1 113 ? -5.424 -2.642 -1.233 1.00 83.12 113 PRO A N 1
ATOM 919 C CA . PRO A 1 113 ? -4.737 -1.851 -2.256 1.00 83.12 113 PRO A CA 1
ATOM 920 C C . PRO A 1 113 ? -3.230 -1.732 -1.986 1.00 83.12 113 PRO A C 1
ATOM 922 O O . PRO A 1 113 ? -2.422 -1.794 -2.907 1.00 83.12 113 PRO A O 1
ATOM 925 N N . THR A 1 114 ? -2.829 -1.649 -0.712 1.00 87.94 114 THR A N 1
ATOM 926 C CA . THR A 1 114 ? -1.418 -1.606 -0.308 1.00 87.94 114 THR A CA 1
ATOM 927 C C . THR A 1 114 ? -0.642 -2.874 -0.662 1.00 87.94 114 THR A C 1
ATOM 929 O O . THR A 1 114 ? 0.530 -2.766 -1.013 1.00 87.94 114 THR A O 1
ATOM 932 N N . ASP A 1 115 ? -1.271 -4.056 -0.646 1.00 86.69 115 ASP A N 1
ATOM 933 C CA . ASP A 1 115 ? -0.627 -5.290 -1.115 1.00 86.69 115 ASP A CA 1
ATOM 934 C C . ASP A 1 115 ? -0.347 -5.219 -2.623 1.00 86.69 115 ASP A C 1
ATOM 936 O O . ASP A 1 115 ? 0.749 -5.537 -3.080 1.00 86.69 115 ASP A O 1
ATOM 940 N N . TYR A 1 116 ? -1.322 -4.747 -3.400 1.00 85.62 116 TYR A N 1
ATOM 941 C CA . TYR A 1 116 ? -1.190 -4.600 -4.847 1.00 85.62 116 TYR A CA 1
ATOM 942 C C . TYR A 1 116 ? -0.126 -3.576 -5.242 1.00 85.62 116 TYR A C 1
ATOM 944 O O . TYR A 1 116 ? 0.698 -3.850 -6.116 1.00 85.62 116 TYR A O 1
ATOM 952 N N . PHE A 1 117 ? -0.098 -2.424 -4.570 1.00 86.62 117 PHE A N 1
ATOM 953 C CA . PHE A 1 117 ? 0.951 -1.431 -4.784 1.00 86.62 117 PHE A CA 1
ATOM 954 C C . PHE A 1 117 ? 2.325 -1.960 -4.371 1.00 86.62 117 PHE A C 1
ATOM 956 O O . PHE A 1 117 ? 3.293 -1.719 -5.083 1.00 86.62 117 PHE A O 1
ATOM 963 N N . ALA A 1 118 ? 2.431 -2.734 -3.286 1.00 86.12 118 ALA A N 1
ATOM 964 C CA . ALA A 1 118 ? 3.696 -3.359 -2.899 1.00 86.12 118 ALA A CA 1
ATOM 965 C C . ALA A 1 118 ? 4.177 -4.395 -3.935 1.00 86.12 118 ALA A C 1
ATOM 967 O O . ALA A 1 118 ? 5.370 -4.450 -4.234 1.00 86.12 118 ALA A O 1
ATOM 968 N N . ILE A 1 119 ? 3.270 -5.177 -4.534 1.00 85.81 119 ILE A N 1
ATOM 969 C CA . ILE A 1 119 ? 3.610 -6.072 -5.654 1.00 85.81 119 ILE A CA 1
ATOM 970 C C . ILE A 1 119 ? 4.094 -5.252 -6.859 1.00 85.81 119 ILE A C 1
ATOM 972 O O . ILE A 1 119 ? 5.111 -5.600 -7.456 1.00 85.81 119 ILE A O 1
ATOM 976 N N . LEU A 1 120 ? 3.425 -4.143 -7.189 1.00 85.19 120 LEU A N 1
ATOM 977 C CA . LEU A 1 120 ? 3.825 -3.263 -8.292 1.00 85.19 120 LEU A CA 1
ATOM 978 C C . LEU A 1 120 ? 5.200 -2.615 -8.060 1.00 85.19 120 LEU A C 1
ATOM 980 O O . LEU A 1 120 ? 6.004 -2.546 -8.986 1.00 85.19 120 LEU A O 1
ATOM 984 N N . VAL A 1 121 ? 5.501 -2.205 -6.823 1.00 86.94 121 VAL A N 1
ATOM 985 C CA . VAL A 1 121 ? 6.830 -1.710 -6.426 1.00 86.94 121 VAL A CA 1
ATOM 986 C C . VAL A 1 121 ? 7.898 -2.761 -6.701 1.00 86.94 121 VAL A C 1
ATOM 988 O O . VAL A 1 121 ? 8.927 -2.427 -7.283 1.00 86.94 121 VAL A O 1
ATOM 991 N N . LEU A 1 122 ? 7.663 -4.025 -6.320 1.00 84.00 122 LEU A N 1
ATOM 992 C CA . LEU A 1 122 ? 8.608 -5.105 -6.615 1.00 84.00 122 LEU A CA 1
ATOM 993 C C . LEU A 1 122 ? 8.804 -5.271 -8.119 1.00 84.00 122 LEU A C 1
ATOM 995 O O . LEU A 1 122 ? 9.942 -5.375 -8.557 1.00 84.00 122 LEU A O 1
ATOM 999 N N . VAL A 1 123 ? 7.730 -5.260 -8.911 1.00 84.00 123 VAL A N 1
ATOM 1000 C CA . VAL A 1 123 ? 7.831 -5.366 -10.375 1.00 84.00 123 VAL A CA 1
ATOM 1001 C C . VAL A 1 123 ? 8.694 -4.238 -10.943 1.00 84.00 123 VAL A C 1
ATOM 1003 O O . VAL A 1 123 ? 9.666 -4.521 -11.634 1.00 84.00 123 VAL A O 1
ATOM 1006 N N . TYR A 1 124 ? 8.423 -2.979 -10.592 1.00 83.88 124 TYR A N 1
ATOM 1007 C CA . TYR A 1 124 ? 9.194 -1.841 -11.104 1.00 83.88 124 TYR A CA 1
ATOM 1008 C C . TYR A 1 124 ? 10.645 -1.827 -10.623 1.00 83.88 124 TYR A C 1
ATOM 1010 O O . TYR A 1 124 ? 11.543 -1.541 -11.412 1.00 83.88 124 TYR A O 1
ATOM 1018 N N . ALA A 1 125 ? 10.900 -2.172 -9.360 1.00 81.69 125 ALA A N 1
ATOM 1019 C CA . ALA A 1 125 ? 12.262 -2.280 -8.846 1.00 81.69 125 ALA A CA 1
ATOM 1020 C C . ALA A 1 125 ? 13.052 -3.375 -9.580 1.00 81.69 125 ALA A C 1
ATOM 1022 O O . ALA A 1 125 ? 14.222 -3.180 -9.903 1.00 81.69 125 ALA A O 1
ATOM 1023 N N . LEU A 1 126 ? 12.414 -4.508 -9.878 1.00 81.44 126 LEU A N 1
ATOM 1024 C CA . LEU A 1 126 ? 13.043 -5.611 -10.597 1.00 81.44 126 LEU A CA 1
ATOM 1025 C C . LEU A 1 126 ? 13.279 -5.290 -12.080 1.00 81.44 126 LEU A C 1
ATOM 1027 O O . LEU A 1 126 ? 14.372 -5.552 -12.573 1.00 81.44 126 LEU A O 1
ATOM 1031 N N . GLU A 1 127 ? 12.309 -4.682 -12.770 1.00 82.31 127 GLU A N 1
ATOM 1032 C CA . GLU A 1 127 ? 12.471 -4.206 -14.155 1.00 82.31 127 GLU A CA 1
ATOM 1033 C C . GLU A 1 127 ? 13.623 -3.201 -14.260 1.00 82.31 127 GLU A C 1
ATOM 1035 O O . GLU A 1 127 ? 14.469 -3.291 -15.146 1.00 82.31 127 GLU A O 1
ATOM 1040 N N . SER A 1 128 ? 13.684 -2.260 -13.317 1.00 85.62 128 SER A N 1
ATOM 1041 C CA . SER A 1 128 ? 14.755 -1.273 -13.225 1.00 85.62 128 SER A CA 1
ATOM 1042 C C . SER A 1 128 ? 16.130 -1.930 -13.069 1.00 85.62 128 SER A C 1
ATOM 1044 O O . SER A 1 128 ? 17.084 -1.550 -13.743 1.00 85.62 128 SER A O 1
ATOM 1046 N N . LEU A 1 129 ? 16.234 -2.954 -12.221 1.00 81.56 129 LEU A N 1
ATOM 1047 C CA . LEU A 1 129 ? 17.481 -3.694 -12.028 1.00 81.56 129 LEU A CA 1
ATOM 1048 C C . LEU A 1 129 ? 17.888 -4.506 -13.249 1.00 81.56 129 LEU A C 1
ATOM 1050 O O . LEU A 1 129 ? 19.066 -4.530 -13.591 1.00 81.56 129 LEU A O 1
ATOM 1054 N N . GLU A 1 130 ? 16.941 -5.156 -13.918 1.00 84.00 130 GLU A N 1
ATOM 1055 C CA . GLU A 1 130 ? 17.219 -5.882 -15.156 1.00 84.00 130 GLU A CA 1
ATOM 1056 C C . GLU A 1 130 ? 17.771 -4.938 -16.232 1.00 84.00 130 GLU A C 1
ATOM 1058 O O . GLU A 1 130 ? 18.803 -5.224 -16.844 1.00 84.00 130 GLU A O 1
ATOM 1063 N N . LEU A 1 131 ? 17.141 -3.770 -16.396 1.00 83.12 131 LEU A N 1
ATOM 1064 C CA . LEU A 1 131 ? 17.611 -2.722 -17.301 1.00 83.12 131 LEU A CA 1
ATOM 1065 C C . LEU A 1 131 ? 18.999 -2.210 -16.903 1.00 83.12 131 LEU A C 1
ATOM 1067 O O . LEU A 1 131 ? 19.853 -2.039 -17.769 1.00 83.12 131 LEU A O 1
ATOM 1071 N N . GLN A 1 132 ? 19.248 -2.006 -15.609 1.00 83.50 132 GLN A N 1
ATOM 1072 C CA . GLN A 1 132 ? 20.546 -1.568 -15.101 1.00 83.50 132 GLN A CA 1
ATOM 1073 C C . GLN A 1 132 ? 21.654 -2.588 -15.399 1.00 83.50 132 GLN A C 1
ATOM 1075 O O . GLN A 1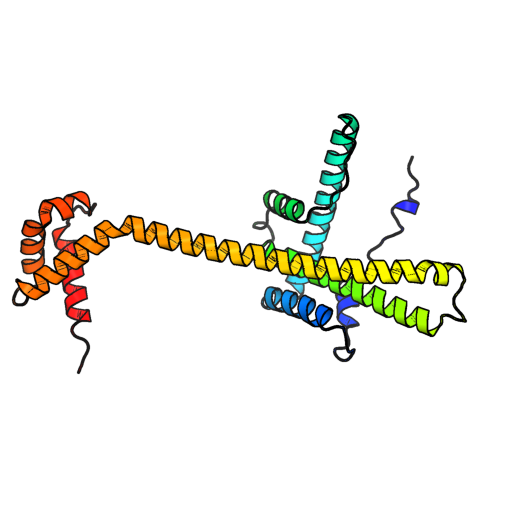 132 ? 22.704 -2.217 -15.917 1.00 83.50 132 GLN A O 1
ATOM 1080 N N . LEU A 1 133 ? 21.407 -3.876 -15.144 1.00 84.44 133 LEU A N 1
ATOM 1081 C CA . LEU A 1 133 ? 22.353 -4.951 -15.455 1.00 84.44 133 LEU A CA 1
ATOM 1082 C C . LEU A 1 133 ? 22.618 -5.048 -16.964 1.00 84.44 133 LEU A C 1
ATOM 1084 O O . LEU A 1 133 ? 23.746 -5.306 -17.390 1.00 84.44 133 LEU A O 1
ATOM 1088 N N . GLN A 1 134 ? 21.593 -4.817 -17.788 1.00 84.19 134 GLN A N 1
ATOM 1089 C CA . GLN A 1 134 ? 21.748 -4.756 -19.237 1.00 84.19 134 GLN A CA 1
ATOM 1090 C C . GLN A 1 134 ? 22.610 -3.561 -19.665 1.00 84.19 134 GLN A C 1
ATOM 1092 O O . GLN A 1 134 ? 23.486 -3.730 -20.513 1.00 84.19 134 GLN A O 1
ATOM 1097 N N . VAL A 1 135 ? 22.394 -2.378 -19.078 1.00 84.00 135 VAL A N 1
ATOM 1098 C CA . VAL A 1 135 ? 23.217 -1.182 -19.320 1.00 84.00 135 VAL A CA 1
ATOM 1099 C C . VAL A 1 135 ? 24.671 -1.464 -18.961 1.00 84.00 135 VAL A C 1
ATOM 1101 O O . VAL A 1 135 ? 25.533 -1.279 -19.812 1.00 84.00 135 VAL A O 1
ATOM 1104 N N . GLU A 1 136 ? 24.945 -1.998 -17.770 1.00 84.81 136 GLU A N 1
ATOM 1105 C CA . GLU A 1 136 ? 26.305 -2.336 -17.324 1.00 84.81 136 GLU A CA 1
ATOM 1106 C C . GLU A 1 136 ? 26.983 -3.341 -18.262 1.00 84.81 136 GLU A C 1
ATOM 1108 O O . GLU A 1 136 ? 28.133 -3.157 -18.667 1.00 84.81 136 GLU A O 1
ATOM 1113 N N . SER A 1 137 ? 26.255 -4.387 -18.669 1.00 85.19 137 SER A N 1
ATOM 1114 C CA . SER A 1 137 ? 26.763 -5.375 -19.621 1.00 85.19 137 SER A CA 1
ATOM 1115 C C . SER A 1 137 ? 27.099 -4.755 -20.976 1.00 85.19 137 SER A C 1
ATOM 1117 O O . SER A 1 137 ? 28.069 -5.172 -21.610 1.00 85.19 137 SER A O 1
ATOM 1119 N N . TRP A 1 138 ? 26.283 -3.818 -21.457 1.00 86.25 138 TRP A N 1
ATOM 1120 C CA . TRP A 1 138 ? 26.479 -3.172 -22.752 1.00 86.25 138 TRP A CA 1
ATOM 1121 C C . TRP A 1 138 ? 27.595 -2.127 -22.680 1.00 86.25 138 TRP A C 1
ATOM 1123 O O . TRP A 1 138 ? 28.436 -2.074 -23.573 1.00 86.25 138 TRP A O 1
ATOM 1133 N N . GLU A 1 139 ? 27.683 -1.356 -21.598 1.00 84.06 139 GLU A N 1
ATOM 1134 C CA . GLU A 1 139 ? 28.787 -0.426 -21.345 1.00 84.06 139 GLU A CA 1
ATOM 1135 C C . GLU A 1 139 ? 30.138 -1.143 -21.268 1.00 84.06 139 GLU A C 1
ATOM 1137 O O . GLU A 1 139 ? 31.115 -0.672 -21.851 1.00 84.06 139 GLU A O 1
ATOM 1142 N N . ALA A 1 140 ? 30.194 -2.318 -20.634 1.00 85.12 140 ALA A N 1
ATOM 1143 C CA . ALA A 1 140 ? 31.404 -3.139 -20.586 1.00 85.12 140 ALA A CA 1
ATOM 1144 C C . ALA A 1 140 ? 31.855 -3.646 -21.970 1.00 85.12 140 ALA A C 1
ATOM 1146 O O . ALA A 1 140 ? 33.025 -3.975 -22.158 1.00 85.12 140 ALA A O 1
ATOM 1147 N N . GLN A 1 141 ? 30.940 -3.707 -22.941 1.00 86.75 141 GLN A N 1
ATOM 1148 C CA . GLN A 1 141 ? 31.180 -4.172 -24.311 1.00 86.75 141 GLN A CA 1
ATOM 1149 C C . GLN A 1 141 ? 31.059 -3.039 -25.338 1.00 86.75 141 GLN A C 1
ATOM 1151 O O . GLN A 1 141 ? 30.890 -3.303 -26.527 1.00 86.75 141 GLN A O 1
ATOM 1156 N N . LYS A 1 142 ? 31.132 -1.776 -24.899 1.00 79.62 142 LYS A N 1
ATOM 1157 C CA . LYS A 1 142 ? 30.765 -0.604 -25.708 1.00 79.62 142 LYS A CA 1
ATOM 1158 C C . LYS A 1 142 ? 31.503 -0.509 -27.044 1.00 79.62 142 LYS A C 1
ATOM 1160 O O . LYS A 1 142 ? 30.904 -0.092 -28.030 1.00 79.62 142 LYS A O 1
ATOM 1165 N N . ASP A 1 143 ? 32.758 -0.948 -27.083 1.00 81.62 143 ASP A N 1
ATOM 1166 C CA . ASP A 1 143 ? 33.595 -0.931 -28.289 1.00 81.62 143 ASP A CA 1
ATOM 1167 C C . ASP A 1 143 ? 33.263 -2.062 -29.282 1.00 81.62 143 ASP A C 1
ATOM 1169 O O . ASP A 1 143 ? 33.652 -1.996 -30.447 1.00 81.62 143 ASP A O 1
ATOM 1173 N N . SER A 1 144 ? 32.535 -3.094 -28.843 1.00 83.62 144 SER A N 1
ATOM 1174 C CA . SER A 1 144 ? 32.088 -4.227 -29.666 1.00 83.62 144 SER A CA 1
ATOM 1175 C C . SER A 1 144 ? 30.569 -4.291 -29.858 1.00 83.62 144 SER A C 1
ATOM 1177 O O . SER A 1 144 ? 30.073 -5.255 -30.442 1.00 83.62 144 SER A O 1
ATOM 1179 N N . LEU A 1 145 ? 29.821 -3.301 -29.362 1.00 83.19 145 LEU A N 1
ATOM 1180 C CA . LEU A 1 145 ? 28.380 -3.200 -29.585 1.00 83.19 145 LEU A CA 1
ATOM 1181 C C . LEU A 1 145 ? 28.069 -2.856 -31.044 1.00 83.19 145 LEU A C 1
ATOM 1183 O O . LEU A 1 145 ? 28.717 -2.011 -31.663 1.00 83.19 145 LEU A O 1
ATOM 1187 N N . ASP A 1 146 ? 26.995 -3.446 -31.562 1.00 86.12 146 ASP A N 1
ATOM 1188 C CA . ASP A 1 146 ? 26.402 -2.998 -32.819 1.00 86.12 146 ASP A CA 1
ATOM 1189 C C . ASP A 1 146 ? 25.906 -1.535 -32.690 1.00 86.12 146 ASP A C 1
ATOM 1191 O O . ASP A 1 146 ? 25.360 -1.165 -31.641 1.00 86.12 146 ASP A O 1
ATOM 1195 N N . PRO A 1 147 ? 26.035 -0.683 -33.729 1.00 83.31 147 PRO A N 1
ATOM 1196 C CA . PRO A 1 147 ? 25.609 0.717 -33.670 1.00 83.31 147 PRO A CA 1
ATOM 1197 C C . PRO A 1 147 ? 24.152 0.929 -33.228 1.00 83.31 147 PRO A C 1
ATOM 1199 O O . PRO A 1 147 ? 23.856 1.917 -32.553 1.00 83.31 147 PRO A O 1
ATOM 1202 N N . ILE A 1 148 ? 23.231 0.010 -33.551 1.00 84.00 148 ILE A N 1
ATOM 1203 C CA . ILE A 1 148 ? 21.826 0.102 -33.121 1.00 84.00 148 ILE A CA 1
ATOM 1204 C C . ILE A 1 148 ? 21.711 -0.134 -31.611 1.00 84.00 148 ILE A C 1
ATOM 1206 O O . ILE A 1 148 ? 20.900 0.511 -30.946 1.00 84.00 148 ILE A O 1
ATOM 1210 N N . GLN A 1 149 ? 22.515 -1.038 -31.050 1.00 82.06 149 GLN A N 1
ATOM 1211 C CA . GLN A 1 149 ? 22.551 -1.290 -29.608 1.00 82.06 149 GLN A CA 1
ATOM 1212 C C . GLN A 1 149 ? 23.180 -0.112 -28.858 1.00 82.06 149 GLN A C 1
ATOM 1214 O O . GLN A 1 149 ? 22.621 0.342 -27.860 1.00 82.06 149 GLN A O 1
ATOM 1219 N N . ALA A 1 150 ? 24.269 0.452 -29.385 1.00 80.38 150 ALA A N 1
ATOM 1220 C CA . ALA A 1 150 ? 24.908 1.637 -28.814 1.00 80.38 150 ALA A CA 1
ATOM 1221 C C . ALA A 1 150 ? 23.952 2.848 -28.751 1.00 80.38 150 ALA A C 1
ATOM 1223 O O . ALA A 1 150 ? 23.921 3.555 -27.745 1.00 80.38 150 ALA A O 1
ATOM 1224 N N . LEU A 1 151 ? 23.112 3.049 -29.775 1.00 85.69 151 LEU A N 1
ATOM 1225 C CA . LEU A 1 151 ? 22.086 4.104 -29.789 1.00 85.69 151 LEU A CA 1
ATOM 1226 C C . LEU A 1 151 ? 20.962 3.890 -28.763 1.00 85.69 151 LEU A C 1
ATOM 1228 O O . LEU A 1 151 ? 20.324 4.855 -28.344 1.00 85.69 151 LEU A O 1
ATOM 1232 N N . ARG A 1 152 ? 20.699 2.644 -28.354 1.00 85.56 152 ARG A N 1
ATOM 1233 C CA . ARG A 1 152 ? 19.668 2.313 -27.356 1.00 85.56 152 ARG A CA 1
ATOM 1234 C C . ARG A 1 152 ? 20.149 2.487 -25.918 1.00 85.56 152 ARG A C 1
ATOM 1236 O O . ARG A 1 152 ? 19.308 2.629 -25.034 1.00 85.56 152 ARG A O 1
ATOM 1243 N N . LEU A 1 153 ? 21.463 2.494 -25.686 1.00 82.94 153 LEU A N 1
ATOM 1244 C CA . LEU A 1 153 ? 22.062 2.543 -24.350 1.00 82.94 153 LEU A CA 1
ATOM 1245 C C . LEU A 1 153 ? 21.539 3.716 -23.491 1.00 82.94 153 LEU A C 1
ATOM 1247 O O . LEU A 1 153 ? 21.083 3.452 -22.378 1.00 82.94 153 LEU A O 1
ATOM 1251 N N . PRO A 1 154 ? 21.471 4.971 -23.990 1.00 83.81 154 PRO A N 1
ATOM 1252 C CA . PRO A 1 154 ? 20.920 6.074 -23.199 1.00 83.81 154 PRO A CA 1
ATOM 1253 C C . PRO A 1 154 ? 19.438 5.874 -22.858 1.00 83.81 154 PRO A C 1
ATOM 1255 O O . PRO A 1 154 ? 19.004 6.212 -21.762 1.00 83.81 154 PRO A O 1
ATOM 1258 N N . GLY A 1 155 ? 18.658 5.290 -23.775 1.00 82.62 155 GLY A N 1
ATOM 1259 C CA . GLY A 1 155 ? 17.239 5.007 -23.551 1.00 82.62 155 GLY A CA 1
ATOM 1260 C C . GLY A 1 155 ? 17.011 3.945 -22.474 1.00 82.62 155 GLY A C 1
ATOM 1261 O O . GLY A 1 155 ? 16.108 4.093 -21.658 1.00 82.62 155 GLY A O 1
ATOM 1262 N N . LEU A 1 156 ? 17.855 2.909 -22.428 1.00 82.88 156 LEU A N 1
ATOM 1263 C CA . LEU A 1 156 ? 17.812 1.892 -21.370 1.00 82.88 156 LEU A CA 1
ATOM 1264 C C . LEU A 1 156 ? 18.175 2.482 -20.004 1.00 82.88 156 LEU A C 1
ATOM 1266 O O . LEU A 1 156 ? 17.538 2.154 -19.006 1.00 82.88 156 LEU A O 1
ATOM 1270 N N . GLN A 1 157 ? 19.156 3.384 -19.966 1.00 80.06 157 GLN A N 1
ATOM 1271 C CA . GLN A 1 157 ? 19.571 4.056 -18.738 1.00 80.06 157 GLN A CA 1
ATOM 1272 C C . GLN A 1 157 ? 18.475 4.980 -18.190 1.00 80.06 157 GLN A C 1
ATOM 1274 O O . GLN A 1 157 ? 18.197 4.961 -16.991 1.00 80.06 157 GLN A O 1
ATOM 1279 N N . VAL A 1 158 ? 17.805 5.738 -19.066 1.00 77.50 158 VAL A N 1
ATOM 1280 C CA . VAL A 1 158 ? 16.635 6.549 -18.693 1.00 77.50 158 VAL A CA 1
ATOM 1281 C C . VAL A 1 158 ? 15.499 5.656 -18.194 1.00 77.50 158 VAL A C 1
ATOM 1283 O O . VAL A 1 158 ? 14.983 5.896 -17.107 1.00 77.50 158 VAL A O 1
ATOM 1286 N N . ALA A 1 159 ? 15.166 4.588 -18.925 1.00 77.81 159 ALA A N 1
ATOM 1287 C CA . ALA A 1 159 ? 14.095 3.670 -18.542 1.00 77.81 159 ALA A CA 1
ATOM 1288 C C . ALA A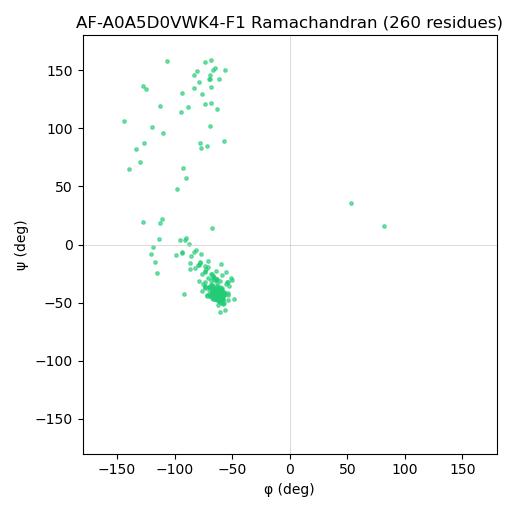 1 159 ? 14.357 2.988 -17.186 1.00 77.81 159 ALA A C 1
ATOM 1290 O O . ALA A 1 159 ? 13.436 2.856 -16.384 1.00 77.81 159 ALA A O 1
ATOM 1291 N N . SER A 1 160 ? 15.607 2.599 -16.906 1.00 81.94 160 SER A N 1
ATOM 1292 C CA . SER A 1 160 ? 16.032 2.105 -15.589 1.00 81.94 160 SER A CA 1
ATOM 1293 C C . SER A 1 160 ? 15.724 3.144 -14.503 1.00 81.94 160 SER A C 1
ATOM 1295 O O . SER A 1 160 ? 14.940 2.889 -13.590 1.00 81.94 160 SER A O 1
ATOM 1297 N N . GLY A 1 161 ? 16.227 4.374 -14.653 1.00 79.00 161 GLY A N 1
ATOM 1298 C CA . GLY A 1 161 ? 15.985 5.447 -13.684 1.00 79.00 161 GLY A CA 1
ATOM 1299 C C . GLY A 1 161 ? 14.500 5.765 -13.464 1.00 79.00 161 GLY A C 1
ATOM 1300 O O . GLY A 1 161 ? 14.066 5.931 -12.323 1.00 79.00 161 GLY A O 1
ATOM 1301 N N . GLU A 1 162 ? 13.702 5.811 -14.531 1.00 81.38 162 GLU A N 1
ATOM 1302 C CA . GLU A 1 162 ? 12.257 6.068 -14.467 1.00 81.38 162 GLU A CA 1
ATOM 1303 C C . GLU A 1 162 ? 11.496 4.968 -13.715 1.00 81.38 162 GLU A C 1
ATOM 1305 O O . GLU A 1 162 ? 10.582 5.264 -12.936 1.00 81.38 162 GLU A O 1
ATOM 1310 N N . ARG A 1 163 ? 11.883 3.698 -13.895 1.00 83.19 163 ARG A N 1
ATOM 1311 C CA . ARG A 1 163 ? 11.284 2.568 -13.171 1.00 83.19 163 ARG A CA 1
ATOM 1312 C C . ARG A 1 163 ? 11.611 2.617 -11.684 1.00 83.19 163 ARG A C 1
ATOM 1314 O O . ARG A 1 163 ? 10.694 2.478 -10.871 1.00 83.19 163 ARG A O 1
ATOM 1321 N N . LEU A 1 164 ? 12.861 2.905 -11.315 1.00 85.62 164 LEU A N 1
ATOM 1322 C CA . LEU A 1 164 ? 13.234 3.097 -9.911 1.00 85.62 164 LEU A CA 1
ATOM 1323 C C . LEU A 1 164 ? 12.481 4.275 -9.277 1.00 85.62 164 LEU A C 1
ATOM 1325 O O . LEU A 1 164 ? 11.921 4.132 -8.192 1.00 85.62 164 LEU A O 1
ATOM 1329 N N . GLN A 1 165 ? 12.402 5.419 -9.961 1.00 83.69 165 GLN A N 1
ATOM 1330 C CA . GLN A 1 165 ? 11.644 6.581 -9.479 1.00 83.69 165 GLN A CA 1
ATOM 1331 C C . GLN A 1 165 ? 10.155 6.266 -9.306 1.00 83.69 165 GLN A C 1
ATOM 1333 O O . GLN A 1 165 ? 9.547 6.660 -8.311 1.00 83.69 165 GLN A O 1
ATOM 1338 N N . SER A 1 166 ? 9.573 5.493 -10.225 1.00 82.56 166 SER A N 1
ATOM 1339 C CA . SER A 1 166 ? 8.187 5.030 -10.108 1.00 82.56 166 SER A CA 1
ATOM 1340 C C . SER A 1 166 ? 7.995 4.122 -8.889 1.00 82.56 166 SER A C 1
ATOM 1342 O O . SER A 1 166 ? 7.017 4.275 -8.158 1.00 82.56 166 SER A O 1
ATOM 1344 N N . ALA A 1 167 ? 8.940 3.214 -8.619 1.00 85.44 167 ALA A N 1
ATOM 1345 C CA . ALA A 1 167 ? 8.919 2.363 -7.429 1.00 85.44 167 ALA A CA 1
ATOM 1346 C C . ALA A 1 167 ? 9.003 3.188 -6.130 1.00 85.44 167 ALA A C 1
ATOM 1348 O O . ALA A 1 167 ? 8.219 2.964 -5.207 1.00 85.44 167 ALA A O 1
ATOM 1349 N N . VAL A 1 168 ? 9.889 4.190 -6.074 1.00 83.56 168 VAL A N 1
ATOM 1350 C CA . VAL A 1 168 ? 9.995 5.127 -4.938 1.00 83.56 168 VAL A CA 1
ATOM 1351 C C . VAL A 1 168 ? 8.696 5.919 -4.753 1.00 83.56 168 VAL A C 1
ATOM 1353 O O . VAL A 1 168 ? 8.183 6.024 -3.639 1.00 83.56 168 VAL A O 1
ATOM 1356 N N . GLY A 1 169 ? 8.124 6.440 -5.842 1.00 82.75 169 GLY A N 1
ATOM 1357 C CA . GLY A 1 169 ? 6.855 7.168 -5.816 1.00 82.75 169 GLY A CA 1
ATOM 1358 C C . GLY A 1 169 ? 5.704 6.326 -5.262 1.00 82.75 169 GLY A C 1
ATOM 1359 O O . GLY A 1 169 ? 4.918 6.813 -4.449 1.00 82.75 169 GLY A O 1
ATOM 1360 N N . LEU A 1 170 ? 5.641 5.045 -5.634 1.00 85.75 170 LEU A N 1
ATOM 1361 C CA . LEU A 1 170 ? 4.652 4.106 -5.108 1.00 85.75 170 LEU A CA 1
ATOM 1362 C C . LEU A 1 170 ? 4.851 3.807 -3.615 1.00 85.75 170 LEU A C 1
ATOM 1364 O O . LEU A 1 170 ? 3.860 3.717 -2.894 1.00 85.75 170 LEU A O 1
ATOM 1368 N N . ILE A 1 171 ? 6.091 3.708 -3.121 1.00 87.19 171 ILE A N 1
ATOM 1369 C CA . ILE A 1 171 ? 6.348 3.584 -1.675 1.00 87.19 171 ILE A CA 1
ATOM 1370 C C . ILE A 1 171 ? 5.813 4.802 -0.920 1.00 87.19 171 ILE A C 1
ATOM 1372 O O . ILE A 1 171 ? 5.035 4.637 0.020 1.00 87.19 171 ILE A O 1
ATOM 1376 N N . ASN A 1 172 ? 6.141 6.014 -1.372 1.00 82.75 172 ASN A N 1
ATOM 1377 C CA . ASN A 1 172 ? 5.648 7.248 -0.750 1.00 82.75 172 ASN A CA 1
ATOM 1378 C C . ASN A 1 172 ? 4.113 7.318 -0.764 1.00 82.75 172 ASN A C 1
ATOM 1380 O O . ASN A 1 172 ? 3.485 7.781 0.189 1.00 82.75 172 ASN A O 1
ATOM 1384 N N . PHE A 1 173 ? 3.494 6.833 -1.841 1.00 83.69 173 PHE A N 1
ATOM 1385 C CA . PHE A 1 173 ? 2.044 6.7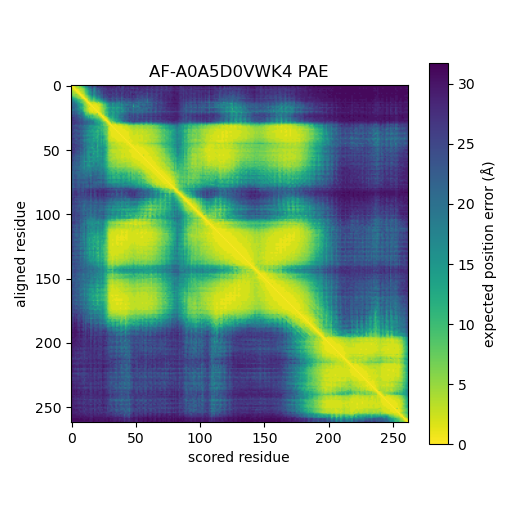56 -1.953 1.00 83.69 173 PHE A CA 1
ATOM 1386 C C . PHE A 1 173 ? 1.432 5.780 -0.937 1.00 83.69 173 PHE A C 1
ATOM 1388 O O . PHE A 1 173 ? 0.470 6.130 -0.250 1.00 83.69 173 PHE A O 1
ATOM 1395 N N . ILE A 1 174 ? 2.013 4.584 -0.787 1.00 85.88 174 ILE A N 1
ATOM 1396 C CA . ILE A 1 174 ? 1.587 3.605 0.222 1.00 85.88 174 ILE A CA 1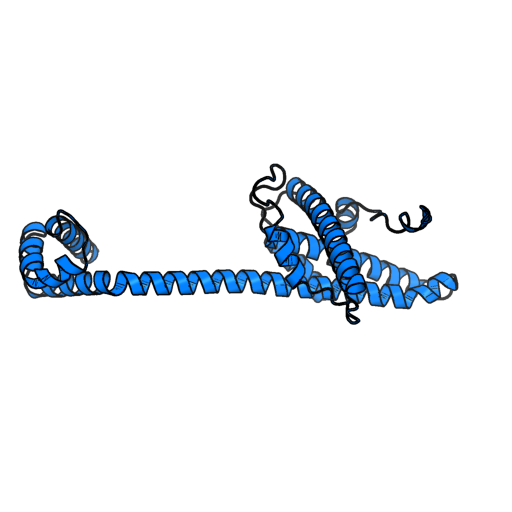
ATOM 1397 C C . ILE A 1 174 ? 1.697 4.201 1.631 1.00 85.88 174 ILE A C 1
ATOM 1399 O O . ILE A 1 174 ? 0.746 4.111 2.410 1.00 85.88 174 ILE A O 1
ATOM 1403 N N . GLU A 1 175 ? 2.817 4.851 1.950 1.00 84.12 175 GLU A N 1
ATOM 1404 C CA . GLU A 1 175 ? 3.009 5.519 3.242 1.00 84.12 175 GLU A CA 1
ATOM 1405 C C . GLU A 1 175 ? 1.956 6.611 3.484 1.00 84.12 175 GLU A C 1
ATOM 1407 O O . GLU A 1 175 ? 1.437 6.740 4.596 1.00 84.12 175 GLU A O 1
ATOM 1412 N N . GLY A 1 176 ? 1.574 7.351 2.439 1.00 78.94 176 GLY A N 1
ATOM 1413 C CA . GLY A 1 176 ? 0.479 8.319 2.479 1.00 78.94 176 GLY A CA 1
ATOM 1414 C C . GLY A 1 176 ? -0.867 7.687 2.852 1.00 78.94 176 GLY A C 1
ATOM 1415 O O . GLY A 1 176 ? -1.554 8.191 3.746 1.00 78.94 176 GLY A O 1
ATOM 1416 N N . ILE A 1 177 ? -1.221 6.553 2.233 1.00 79.94 177 ILE A N 1
ATOM 1417 C CA . ILE A 1 177 ? -2.445 5.795 2.553 1.00 79.94 177 ILE A CA 1
ATOM 1418 C C . ILE A 1 177 ? -2.427 5.327 4.014 1.00 79.94 177 ILE A C 1
ATOM 1420 O O . ILE A 1 177 ? -3.405 5.493 4.753 1.00 79.94 177 ILE A O 1
ATOM 1424 N N . GLU A 1 178 ? -1.312 4.742 4.450 1.00 81.00 178 GLU A N 1
ATOM 1425 C CA . GLU A 1 178 ? -1.141 4.230 5.812 1.00 81.00 178 GLU A CA 1
ATOM 1426 C C . GLU A 1 178 ? -1.253 5.360 6.848 1.00 81.00 178 GLU A C 1
ATOM 1428 O O . GLU A 1 178 ? -1.946 5.224 7.867 1.00 81.00 178 GLU A O 1
ATOM 1433 N N . PHE A 1 179 ? -0.630 6.506 6.566 1.00 77.25 179 PHE A N 1
ATOM 1434 C CA . PHE A 1 179 ? -0.702 7.697 7.402 1.00 77.25 179 PHE A CA 1
ATOM 1435 C C . PHE A 1 179 ? -2.135 8.230 7.518 1.00 77.25 179 PHE A C 1
ATOM 1437 O O . PHE A 1 179 ? -2.617 8.489 8.630 1.00 77.25 179 PHE A O 1
ATOM 1444 N N . GLU A 1 180 ? -2.851 8.346 6.399 1.00 74.12 180 GLU A N 1
ATOM 1445 C CA . GLU A 1 180 ? -4.236 8.812 6.391 1.00 74.12 180 GLU A CA 1
ATOM 1446 C C . GLU A 1 180 ? -5.146 7.875 7.200 1.00 74.12 180 GLU A C 1
ATOM 1448 O O . GLU A 1 180 ? -5.955 8.329 8.018 1.00 74.12 180 GLU A O 1
ATOM 1453 N N . ALA A 1 181 ? -4.971 6.559 7.058 1.00 73.62 181 ALA A N 1
ATOM 1454 C CA . ALA A 1 181 ? -5.719 5.570 7.827 1.00 73.62 181 ALA A CA 1
ATOM 1455 C C . ALA A 1 181 ? -5.490 5.723 9.343 1.00 73.62 181 ALA A C 1
ATOM 1457 O O . ALA A 1 181 ? -6.440 5.662 10.138 1.00 73.62 181 ALA A O 1
ATOM 1458 N N . ILE A 1 182 ? -4.248 5.977 9.772 1.00 70.12 182 ILE A N 1
ATOM 1459 C CA . ILE A 1 182 ? -3.917 6.258 11.177 1.00 70.12 182 ILE A CA 1
ATOM 1460 C C . ILE A 1 182 ? -4.592 7.552 11.645 1.00 70.12 182 ILE A C 1
ATOM 1462 O O . ILE A 1 182 ? -5.156 7.596 12.747 1.00 70.12 182 ILE A O 1
ATOM 1466 N N . PHE A 1 183 ? -4.563 8.599 10.822 1.00 65.88 183 PHE A N 1
ATOM 1467 C CA . PHE A 1 183 ? -5.152 9.892 11.149 1.00 65.88 183 PHE A CA 1
ATOM 1468 C C . PHE A 1 183 ? -6.678 9.810 11.284 1.00 65.88 183 PHE A C 1
ATOM 1470 O O . PHE A 1 183 ? -7.227 10.225 12.310 1.00 65.88 183 PHE A O 1
ATOM 1477 N N . ARG A 1 184 ? -7.364 9.157 10.336 1.00 69.19 184 ARG A N 1
ATOM 1478 C CA . ARG A 1 184 ? -8.811 8.886 10.402 1.00 69.19 184 ARG A CA 1
ATOM 1479 C C . ARG A 1 184 ? -9.181 8.109 11.668 1.00 69.19 184 ARG A C 1
ATOM 1481 O O . ARG A 1 184 ? -10.124 8.484 12.366 1.00 69.19 184 ARG A O 1
ATOM 1488 N N . ARG A 1 185 ? -8.402 7.085 12.047 1.00 70.94 185 ARG A N 1
ATOM 1489 C CA . ARG A 1 185 ? -8.604 6.343 13.310 1.00 70.94 185 ARG A CA 1
ATOM 1490 C C . ARG A 1 185 ? -8.426 7.232 14.545 1.00 70.94 185 ARG A C 1
ATOM 1492 O O . ARG A 1 185 ? -9.186 7.092 15.505 1.00 70.94 185 ARG A O 1
ATOM 1499 N N . LYS A 1 186 ? -7.444 8.142 14.554 1.00 63.22 186 LYS A N 1
ATOM 1500 C CA . LYS A 1 186 ? -7.243 9.104 15.655 1.00 63.22 186 LYS A CA 1
ATOM 1501 C C . LYS A 1 186 ? -8.410 10.087 15.765 1.00 63.22 186 LYS A C 1
ATOM 1503 O O . LYS A 1 186 ? -8.913 10.279 16.873 1.00 63.22 186 LYS A O 1
ATOM 1508 N N . ILE A 1 187 ? -8.887 10.635 14.646 1.00 59.91 187 ILE A N 1
ATOM 1509 C CA . ILE A 1 187 ? -10.068 11.510 14.614 1.00 59.91 187 ILE A CA 1
ATOM 1510 C C . ILE A 1 187 ? -11.303 10.760 15.112 1.00 59.91 187 ILE A C 1
ATOM 1512 O O . ILE A 1 187 ? -11.992 11.257 15.998 1.00 59.91 187 ILE A O 1
ATOM 1516 N N . ALA A 1 188 ? -11.554 9.542 14.626 1.00 61.31 188 ALA A N 1
ATOM 1517 C CA . ALA A 1 188 ? -12.689 8.730 15.063 1.00 61.31 188 ALA A CA 1
ATOM 1518 C C . ALA A 1 188 ? -12.642 8.435 16.574 1.00 61.31 188 ALA A C 1
ATOM 1520 O O . ALA A 1 188 ? -13.654 8.545 17.270 1.00 61.31 188 ALA A O 1
ATOM 1521 N N . LYS A 1 189 ? -11.454 8.138 17.124 1.00 62.91 189 LYS A N 1
ATOM 1522 C CA . LYS A 1 189 ? -11.255 8.004 18.579 1.00 62.91 189 LYS A CA 1
ATOM 1523 C C . LYS A 1 189 ? -11.520 9.319 19.321 1.00 62.91 189 LYS A C 1
ATOM 1525 O O . LYS A 1 189 ? -12.119 9.285 20.394 1.00 62.91 189 LYS A O 1
ATOM 1530 N N . GLY A 1 190 ? -11.113 10.461 18.767 1.00 57.84 190 GLY A N 1
ATOM 1531 C CA . GLY A 1 190 ? -11.410 11.792 19.306 1.00 57.84 190 GLY A CA 1
ATOM 1532 C C . GLY A 1 190 ? -12.908 12.109 19.313 1.00 57.84 190 GLY A C 1
ATOM 1533 O O . GLY A 1 190 ? -13.445 12.511 20.342 1.00 57.84 190 GLY A O 1
ATOM 1534 N N . ALA A 1 191 ? -13.604 11.831 18.212 1.00 59.38 191 ALA A N 1
ATOM 1535 C CA . ALA A 1 191 ? -15.047 12.012 18.080 1.00 59.38 191 ALA A CA 1
ATOM 1536 C C . ALA A 1 191 ? -15.833 11.106 19.043 1.00 59.38 191 ALA A C 1
ATOM 1538 O O . ALA A 1 191 ? -16.761 11.568 19.703 1.00 59.38 191 ALA A O 1
ATOM 1539 N N . ASN A 1 192 ? -15.424 9.844 19.210 1.00 61.09 192 ASN A N 1
ATOM 1540 C CA . ASN A 1 192 ? -16.032 8.937 20.190 1.00 61.09 192 ASN A CA 1
ATOM 1541 C C . ASN A 1 192 ? -15.746 9.355 21.641 1.00 61.09 192 ASN A C 1
ATOM 1543 O O . ASN A 1 192 ? -16.612 9.214 22.504 1.00 61.09 192 ASN A O 1
ATOM 1547 N N . ARG A 1 193 ? -14.565 9.921 21.926 1.00 61.53 193 ARG A N 1
ATOM 1548 C CA . ARG A 1 193 ? -14.278 10.545 23.230 1.00 61.53 193 ARG A CA 1
ATOM 1549 C C . ARG A 1 193 ? -15.143 11.784 23.472 1.00 61.53 193 ARG A C 1
ATOM 1551 O O . ARG A 1 193 ? -15.609 11.964 24.591 1.00 61.53 193 ARG A O 1
ATOM 1558 N N . ALA A 1 194 ? -15.393 12.596 22.445 1.00 61.91 194 ALA A N 1
ATOM 1559 C CA . ALA A 1 194 ? -16.260 13.769 22.536 1.00 61.91 194 ALA A CA 1
ATOM 1560 C C . ALA A 1 194 ? -17.731 13.381 22.767 1.00 61.91 194 ALA A C 1
ATOM 1562 O O . ALA A 1 194 ? -18.354 13.912 23.683 1.00 61.91 194 ALA A O 1
ATOM 1563 N N . LYS A 1 195 ? -18.255 12.395 22.021 1.00 62.12 195 LYS A N 1
ATOM 1564 C CA . LYS A 1 195 ? -19.618 11.858 22.204 1.00 62.12 195 LYS A CA 1
ATOM 1565 C C . LYS A 1 195 ? -19.832 11.263 23.600 1.00 62.12 195 LYS A C 1
ATOM 1567 O O . LYS A 1 195 ? -20.885 11.454 24.192 1.00 62.12 195 LYS A O 1
ATOM 1572 N N . ASN A 1 196 ? -18.809 10.623 24.168 1.00 72.31 196 ASN A N 1
ATOM 1573 C CA . ASN A 1 196 ? -18.878 10.040 25.511 1.00 72.31 196 ASN A CA 1
ATOM 1574 C C . ASN A 1 196 ? -18.456 10.999 26.636 1.00 72.31 196 ASN A C 1
ATOM 1576 O O . ASN A 1 196 ? -18.374 10.576 27.789 1.00 72.31 196 ASN A O 1
ATOM 1580 N N . ARG A 1 197 ? -18.180 12.279 26.354 1.00 79.62 197 ARG A N 1
ATOM 1581 C CA . ARG A 1 197 ? -17.662 13.213 27.365 1.00 79.62 197 ARG A CA 1
ATOM 1582 C C . ARG A 1 197 ? -18.678 13.491 28.472 1.00 79.62 197 ARG A C 1
ATOM 1584 O O . ARG A 1 197 ? -18.299 13.489 29.637 1.00 79.62 197 ARG A O 1
ATOM 1591 N N . ALA A 1 198 ? -19.956 13.662 28.128 1.00 80.81 198 ALA A N 1
ATOM 1592 C CA . ALA A 1 198 ? -21.031 13.838 29.109 1.00 80.81 198 ALA A CA 1
ATOM 1593 C C . ALA A 1 198 ? -21.149 12.619 30.042 1.00 80.81 198 ALA A C 1
ATOM 1595 O O . ALA A 1 198 ? -21.155 12.770 31.261 1.00 80.81 198 ALA A O 1
ATOM 1596 N N . TYR A 1 199 ? -21.115 11.413 29.468 1.00 85.56 199 TYR A N 1
ATOM 1597 C CA . TYR A 1 199 ? -21.133 10.149 30.205 1.00 85.56 199 TYR A CA 1
ATOM 1598 C C . TYR A 1 199 ? -19.927 9.994 31.143 1.00 85.56 199 TYR A C 1
ATOM 1600 O O . TYR A 1 199 ? -20.092 9.645 32.310 1.00 85.56 199 TYR A O 1
ATOM 1608 N N . GLN A 1 200 ? -18.712 10.286 30.667 1.00 84.69 200 GLN A N 1
ATOM 1609 C CA . GLN A 1 200 ? -17.504 10.202 31.496 1.00 84.69 200 GLN A CA 1
ATOM 1610 C C . GLN A 1 200 ? -17.496 11.259 32.608 1.00 84.69 200 GLN A C 1
ATOM 1612 O O . GLN A 1 200 ? -17.143 10.941 33.739 1.00 84.69 200 GLN A O 1
ATOM 1617 N N . ASN A 1 201 ? -17.943 12.485 32.319 1.00 88.69 201 ASN A N 1
ATOM 1618 C CA . ASN A 1 201 ? -18.054 13.549 33.318 1.00 88.69 201 ASN A CA 1
ATOM 1619 C C . ASN A 1 201 ? -19.068 13.194 34.413 1.00 88.69 201 ASN A C 1
ATOM 1621 O O . ASN A 1 201 ? -18.780 13.385 35.590 1.00 88.69 201 ASN A O 1
ATOM 1625 N N . LEU A 1 202 ? -20.238 12.662 34.041 1.00 89.00 202 LEU A N 1
ATOM 1626 C CA . LEU A 1 202 ? -21.238 12.188 35.000 1.00 89.00 202 LEU A CA 1
ATOM 1627 C C . LEU A 1 202 ? -20.661 11.077 35.882 1.00 89.00 202 LEU A C 1
ATOM 1629 O O . LEU A 1 202 ? -20.776 11.126 37.103 1.00 89.00 202 LEU A O 1
ATOM 1633 N N . LYS A 1 203 ? -19.997 10.095 35.266 1.00 90.31 203 LYS A N 1
ATOM 1634 C CA . LYS A 1 203 ? -19.384 8.978 35.982 1.00 90.31 203 LYS A CA 1
ATOM 1635 C C . LYS A 1 203 ? -18.314 9.446 36.975 1.00 90.31 203 LYS A C 1
ATOM 1637 O O . LYS A 1 203 ? -18.301 8.958 38.099 1.00 90.31 203 LYS A O 1
ATOM 1642 N N . GLN A 1 204 ? -17.476 10.411 36.591 1.00 89.19 204 GLN A N 1
ATOM 1643 C CA . GLN A 1 204 ? -16.475 10.999 37.484 1.00 89.19 204 GLN A CA 1
ATOM 1644 C C . GLN A 1 204 ? -17.124 11.760 38.646 1.00 89.19 204 GLN A C 1
ATOM 1646 O O . GLN A 1 204 ? -16.780 11.496 39.789 1.00 89.19 204 GLN A O 1
ATOM 1651 N N . LYS A 1 205 ? -18.123 12.617 38.383 1.00 90.50 205 LYS A N 1
ATOM 1652 C CA . LYS A 1 205 ? -18.860 13.333 39.442 1.00 90.50 205 LYS A CA 1
ATOM 1653 C C . LYS A 1 205 ? -19.498 12.385 40.455 1.00 90.50 205 LYS A C 1
ATOM 1655 O O . LYS A 1 205 ? -19.475 12.656 41.650 1.00 90.50 205 LYS A O 1
ATOM 1660 N N . ILE A 1 206 ? -20.064 11.275 39.975 1.00 91.44 206 ILE A N 1
ATOM 1661 C CA . ILE A 1 206 ? -20.612 10.230 40.842 1.00 91.44 206 ILE A CA 1
ATOM 1662 C C . ILE A 1 206 ? -19.494 9.611 41.682 1.00 91.44 206 ILE A C 1
ATOM 1664 O O . ILE A 1 206 ? -19.686 9.432 42.875 1.00 91.44 206 ILE A O 1
ATOM 1668 N N . PHE A 1 207 ? -18.335 9.290 41.107 1.00 91.88 207 PHE A N 1
ATOM 1669 C CA . PHE A 1 207 ? -17.216 8.743 41.880 1.00 91.88 207 PHE A CA 1
ATOM 1670 C C . PHE A 1 207 ? -16.707 9.714 42.942 1.00 91.88 207 PHE A C 1
ATOM 1672 O O . PHE A 1 207 ? -16.596 9.307 44.094 1.00 91.88 207 PHE A O 1
ATOM 1679 N N . ASP A 1 208 ? -16.515 10.985 42.594 1.00 90.62 208 ASP A N 1
ATOM 1680 C CA . ASP A 1 208 ? -16.065 12.014 43.533 1.00 90.62 208 ASP A CA 1
ATOM 1681 C C . ASP A 1 208 ? -17.054 12.164 44.703 1.00 90.62 208 ASP A C 1
ATOM 1683 O O . ASP A 1 208 ? -16.651 12.129 45.862 1.00 90.62 208 ASP A O 1
ATOM 1687 N N . PHE A 1 209 ? -18.361 12.228 44.412 1.00 91.69 209 PHE A N 1
ATOM 1688 C CA . PHE A 1 209 ? -19.420 12.291 45.427 1.00 91.69 209 PHE A CA 1
ATOM 1689 C C . PHE A 1 209 ? -19.464 11.043 46.320 1.00 91.69 209 PHE A C 1
ATOM 1691 O O . PHE A 1 209 ? -19.685 11.123 47.528 1.00 91.69 209 PHE A O 1
ATOM 1698 N N . ILE A 1 210 ? -19.253 9.864 45.735 1.00 89.81 210 ILE A N 1
ATOM 1699 C CA . ILE A 1 210 ? -19.275 8.606 46.479 1.00 89.81 210 ILE A CA 1
ATOM 1700 C C . ILE A 1 210 ? -18.060 8.492 47.400 1.00 89.81 210 ILE A C 1
ATOM 1702 O O . ILE A 1 210 ? -18.195 7.991 48.520 1.00 89.81 210 ILE A O 1
ATOM 1706 N N . ASP A 1 211 ? -16.901 8.945 46.928 1.00 86.62 211 ASP A N 1
ATOM 1707 C CA . ASP A 1 211 ? -15.651 8.936 47.676 1.00 86.62 211 ASP A CA 1
ATOM 1708 C C . ASP A 1 211 ? -15.631 10.015 48.772 1.00 86.62 211 ASP A C 1
ATOM 1710 O O . ASP A 1 211 ? -14.929 9.825 49.762 1.00 86.62 211 ASP A O 1
ATOM 1714 N N . SER A 1 212 ? -16.419 11.092 48.659 1.00 87.75 212 SER A N 1
ATOM 1715 C CA . SER A 1 212 ? -16.527 12.126 49.698 1.00 87.75 212 SER A CA 1
ATOM 1716 C C . SER A 1 212 ? -17.654 11.885 50.708 1.00 87.75 212 SER A C 1
ATOM 1718 O O . SER A 1 212 ? -17.439 12.068 51.902 1.00 87.75 212 SER A O 1
ATOM 1720 N N . GLU A 1 213 ? -18.846 11.472 50.263 1.00 86.12 213 GLU A N 1
ATOM 1721 C CA . GLU A 1 213 ? -20.054 11.481 51.112 1.00 86.12 213 GLU A CA 1
ATOM 1722 C C . GLU A 1 213 ? -20.663 10.099 51.374 1.00 86.12 213 GLU A C 1
ATOM 1724 O O . GLU A 1 213 ? -21.481 9.943 52.278 1.00 86.12 213 GLU A O 1
ATOM 1729 N N . CYS A 1 214 ? -20.276 9.068 50.613 1.00 86.38 214 CYS A N 1
ATOM 1730 C CA . CYS A 1 214 ? -20.934 7.757 50.667 1.00 86.38 214 CYS A CA 1
ATOM 1731 C C . CYS A 1 214 ? -19.978 6.575 50.901 1.00 86.38 214 CYS A C 1
ATOM 1733 O O . CYS A 1 214 ? -20.356 5.435 50.605 1.00 86.38 214 CYS A O 1
ATOM 1735 N N . GLN A 1 215 ? -18.757 6.794 51.408 1.00 81.81 215 GLN A N 1
ATOM 1736 C CA . GLN A 1 215 ? -17.743 5.733 51.565 1.00 81.81 215 GLN A CA 1
ATOM 1737 C C . GLN A 1 215 ? -18.253 4.518 52.357 1.00 81.81 215 GLN A C 1
ATOM 1739 O O . GLN A 1 215 ? -18.062 3.378 51.930 1.00 81.81 215 GLN A O 1
ATOM 1744 N N . GLU A 1 216 ? -18.967 4.772 53.453 1.00 85.19 216 GLU A N 1
ATOM 1745 C CA . GLU A 1 216 ? -19.510 3.773 54.388 1.00 85.19 216 GLU A CA 1
ATOM 1746 C C . GLU A 1 216 ? -20.717 2.995 53.820 1.00 85.19 216 GLU A C 1
ATOM 1748 O O . GLU A 1 216 ? -21.080 1.923 54.307 1.00 85.19 216 GLU A O 1
ATOM 1753 N N . LEU A 1 217 ? -21.371 3.513 52.775 1.00 87.56 217 LEU A N 1
ATOM 1754 C CA . LEU A 1 217 ? -22.589 2.915 52.224 1.00 87.56 217 LEU A CA 1
ATOM 1755 C C . LEU A 1 217 ? -22.274 1.731 51.308 1.00 87.56 217 LEU A C 1
ATOM 1757 O O . LEU A 1 217 ? -21.272 1.729 50.600 1.00 87.56 217 LEU A O 1
ATOM 1761 N N . SER A 1 218 ? -23.162 0.736 51.230 1.00 88.12 218 SER A N 1
ATOM 1762 C CA . SER A 1 218 ? -23.043 -0.335 50.228 1.00 88.12 218 SER A CA 1
ATOM 1763 C C . SER A 1 218 ? -23.209 0.219 48.808 1.00 88.12 218 SER A C 1
ATOM 1765 O O . SER A 1 218 ? -23.933 1.192 48.605 1.00 88.12 218 SER A O 1
ATOM 1767 N N . SER A 1 219 ? -22.603 -0.414 47.795 1.00 88.00 219 SER A N 1
ATOM 1768 C CA . SER A 1 219 ? -22.670 0.076 46.403 1.00 88.00 219 SER A CA 1
ATOM 1769 C C . SER A 1 219 ? -24.100 0.284 45.896 1.00 88.00 219 SER A C 1
ATOM 1771 O O . SER A 1 219 ? -24.339 1.202 45.122 1.00 88.00 219 SER A O 1
ATOM 1773 N N . ARG A 1 220 ? -25.056 -0.530 46.360 1.00 87.44 220 ARG A N 1
ATOM 1774 C CA . ARG A 1 220 ? -26.475 -0.408 46.001 1.00 87.44 220 ARG A CA 1
ATOM 1775 C C . ARG A 1 220 ? -27.133 0.811 46.653 1.00 87.44 220 ARG A C 1
ATOM 1777 O O . ARG A 1 220 ? -27.844 1.546 45.983 1.00 87.44 220 ARG A O 1
ATOM 1784 N N . LYS A 1 221 ? -26.864 1.049 47.940 1.00 87.88 221 LYS A N 1
ATOM 1785 C CA . LYS A 1 221 ? -27.436 2.184 48.679 1.00 87.88 221 LYS A CA 1
ATOM 1786 C C . LYS A 1 221 ? -26.791 3.507 48.264 1.00 87.88 221 LYS A C 1
ATOM 1788 O O . LYS A 1 221 ? -27.475 4.508 48.115 1.00 87.88 221 LYS A O 1
ATOM 1793 N N . ALA A 1 222 ? -25.492 3.484 47.985 1.00 89.19 222 ALA A N 1
ATOM 1794 C CA . ALA A 1 222 ? -24.758 4.628 47.467 1.00 89.19 222 ALA A CA 1
ATOM 1795 C C . ALA A 1 222 ? -25.219 5.012 46.043 1.00 89.19 222 ALA A C 1
ATOM 1797 O O . ALA A 1 222 ? -25.326 6.193 45.731 1.00 89.19 222 ALA A O 1
ATOM 1798 N N . ALA A 1 223 ? -25.573 4.031 45.201 1.00 89.62 223 ALA A N 1
ATOM 1799 C CA . ALA A 1 223 ? -26.139 4.283 43.874 1.00 89.62 223 ALA A CA 1
ATOM 1800 C C . ALA A 1 223 ? -27.503 4.982 43.916 1.00 89.62 223 ALA A C 1
ATOM 1802 O O . ALA A 1 223 ? -27.734 5.882 43.117 1.00 89.62 223 ALA A O 1
ATOM 1803 N N . GLN A 1 224 ? -28.372 4.615 44.862 1.00 91.12 224 GLN A N 1
ATOM 1804 C CA . GLN A 1 224 ? -29.664 5.282 45.065 1.00 91.12 224 GLN A CA 1
ATOM 1805 C C . GLN A 1 224 ? -29.489 6.751 45.456 1.00 91.12 224 GLN A C 1
ATOM 1807 O O . GLN A 1 224 ? -30.118 7.632 44.877 1.00 91.12 224 GLN A O 1
ATOM 1812 N N . VAL A 1 225 ? -28.581 7.029 46.395 1.00 91.38 225 VAL A N 1
ATOM 1813 C CA . VAL A 1 225 ? -28.285 8.404 46.825 1.00 91.38 225 VAL A CA 1
ATOM 1814 C C . VAL A 1 225 ? -27.673 9.216 45.677 1.00 91.38 225 VAL A C 1
ATOM 1816 O O . VAL A 1 225 ? -28.109 10.334 45.417 1.00 91.38 225 VAL A O 1
ATOM 1819 N N . ALA A 1 226 ? -26.725 8.642 44.930 1.00 89.88 226 ALA A N 1
ATOM 1820 C CA . ALA A 1 226 ? -26.127 9.303 43.771 1.00 89.88 226 ALA A CA 1
ATOM 1821 C C . ALA A 1 226 ? -27.133 9.540 42.631 1.00 89.88 226 ALA A C 1
ATOM 1823 O O . ALA A 1 226 ? -27.082 10.584 41.983 1.00 89.88 226 ALA A O 1
ATOM 1824 N N . TYR A 1 227 ? -28.062 8.608 42.394 1.00 91.00 227 TYR A N 1
ATOM 1825 C CA . TYR A 1 227 ? -29.130 8.788 41.411 1.00 91.00 227 TYR A CA 1
ATOM 1826 C C . TYR A 1 227 ? -30.029 9.970 41.776 1.00 91.00 227 TYR A C 1
ATOM 1828 O O . TYR A 1 227 ? -30.306 10.805 40.920 1.00 91.00 227 TYR A O 1
ATOM 1836 N N . LEU A 1 228 ? -30.425 10.087 43.046 1.00 91.38 228 LEU A N 1
ATOM 1837 C CA . LEU A 1 228 ? -31.227 11.216 43.519 1.00 91.38 228 LEU A CA 1
ATOM 1838 C C . LEU A 1 228 ? -30.472 12.546 43.392 1.00 91.38 228 LEU A C 1
ATOM 1840 O O . LEU A 1 228 ? -31.046 13.522 42.915 1.00 91.38 228 LEU A O 1
ATOM 1844 N N . GLN A 1 229 ? -29.185 12.570 43.747 1.00 91.69 229 GLN A N 1
ATOM 1845 C CA . GLN A 1 229 ? -28.351 13.774 43.688 1.00 91.69 229 GLN A CA 1
ATOM 1846 C C . GLN A 1 229 ? -28.094 14.260 42.252 1.00 91.69 229 GLN A C 1
ATOM 1848 O O . GLN A 1 229 ? -28.049 15.462 41.996 1.00 91.69 229 GLN A O 1
ATOM 1853 N N . PHE A 1 230 ? -27.923 13.338 41.301 1.00 91.62 230 PHE A N 1
ATOM 1854 C CA . PHE A 1 230 ? -27.582 13.653 39.909 1.00 91.62 230 PHE A CA 1
ATOM 1855 C C . PHE A 1 230 ? -28.717 13.352 38.920 1.00 91.62 230 PHE A C 1
ATOM 1857 O O . PHE A 1 230 ? -28.456 13.198 37.726 1.00 91.62 230 PHE A O 1
ATOM 1864 N N . LYS A 1 231 ? -29.969 13.290 39.389 1.00 88.62 231 LYS A N 1
ATOM 1865 C CA . LYS A 1 231 ? -31.138 12.789 38.643 1.00 88.62 231 LYS A CA 1
ATOM 1866 C C . LYS A 1 231 ? -31.280 13.366 37.233 1.00 88.62 231 LYS A C 1
ATOM 1868 O O . LYS A 1 231 ? -31.455 12.608 36.277 1.00 88.62 231 LYS A O 1
ATOM 1873 N N . ASP A 1 232 ? -31.142 14.680 37.088 1.00 85.81 232 ASP A N 1
ATOM 1874 C CA . ASP A 1 232 ? -31.299 15.365 35.798 1.00 85.81 232 ASP A CA 1
ATOM 1875 C C . ASP A 1 232 ? -30.146 15.051 34.834 1.00 85.81 232 ASP A C 1
ATOM 1877 O O . ASP A 1 232 ? -30.345 14.874 33.631 1.00 85.81 232 ASP A O 1
ATOM 1881 N N . GLN A 1 233 ? -28.926 14.916 35.362 1.00 84.94 233 GLN A N 1
ATOM 1882 C CA . GLN A 1 233 ? -27.742 14.567 34.571 1.00 84.94 233 GLN A CA 1
ATOM 1883 C C . GLN A 1 233 ? -27.766 13.088 34.172 1.00 84.94 233 GLN A C 1
ATOM 1885 O O . GLN A 1 233 ? -27.414 12.757 33.045 1.00 84.94 233 GLN A O 1
ATOM 1890 N N . VAL A 1 234 ? -28.232 12.200 35.054 1.00 86.38 234 VAL A N 1
ATOM 1891 C CA . VAL A 1 234 ? -28.447 10.779 34.746 1.00 86.38 234 VAL A CA 1
ATOM 1892 C C . VAL A 1 234 ? -29.500 10.635 33.651 1.00 86.38 234 VAL A C 1
ATOM 1894 O O . VAL A 1 234 ? -29.216 10.012 32.636 1.00 86.38 234 VAL A O 1
ATOM 1897 N N . SER A 1 235 ? -30.671 11.255 33.809 1.00 83.88 235 SER A N 1
ATOM 1898 C CA . SER A 1 235 ? -31.792 11.109 32.865 1.00 83.88 235 SER A CA 1
ATOM 1899 C C . SER A 1 235 ? -31.491 11.684 31.477 1.00 83.88 235 SER A C 1
ATOM 1901 O O . SER A 1 235 ? -32.024 11.208 30.483 1.00 83.88 235 SER A O 1
ATOM 1903 N N . SER A 1 236 ? -30.619 12.693 31.392 1.00 83.56 236 SER A N 1
ATOM 1904 C CA . SER A 1 236 ? -30.183 13.279 30.114 1.00 83.56 236 SER A CA 1
ATOM 1905 C C . SER A 1 236 ? -28.989 12.567 29.469 1.00 83.56 236 SER A C 1
ATOM 1907 O O . SER A 1 236 ? -28.724 12.780 28.288 1.00 83.56 236 SER A O 1
ATOM 1909 N N . THR A 1 237 ? -28.255 11.733 30.215 1.00 81.38 237 THR A N 1
ATOM 1910 C CA . THR A 1 237 ? -26.995 11.120 29.751 1.00 81.38 237 THR A CA 1
ATOM 1911 C C . THR A 1 237 ? -27.077 9.596 29.618 1.00 81.38 237 THR A C 1
ATOM 1913 O O . THR A 1 237 ? -26.307 9.005 28.859 1.00 81.38 237 THR A O 1
ATOM 1916 N N . LEU A 1 238 ? -27.978 8.939 30.353 1.00 82.50 238 LEU A N 1
ATOM 1917 C CA . LEU A 1 238 ? -28.150 7.489 30.360 1.00 82.50 238 LEU A CA 1
ATOM 1918 C C . LEU A 1 238 ? -29.490 7.092 29.750 1.00 82.50 238 LEU A C 1
ATOM 1920 O O . LEU A 1 238 ? -30.544 7.384 30.299 1.00 82.50 238 LEU A O 1
ATOM 1924 N N . ASN A 1 239 ? -29.422 6.326 28.663 1.00 77.00 239 ASN A N 1
ATOM 1925 C CA . ASN A 1 239 ? -30.571 5.651 28.065 1.00 77.00 239 ASN A CA 1
ATOM 1926 C C . ASN A 1 239 ? -30.682 4.231 28.651 1.00 77.00 239 ASN A C 1
ATOM 1928 O O . ASN A 1 239 ? -30.403 3.255 27.958 1.00 77.00 239 ASN A O 1
ATOM 1932 N N . S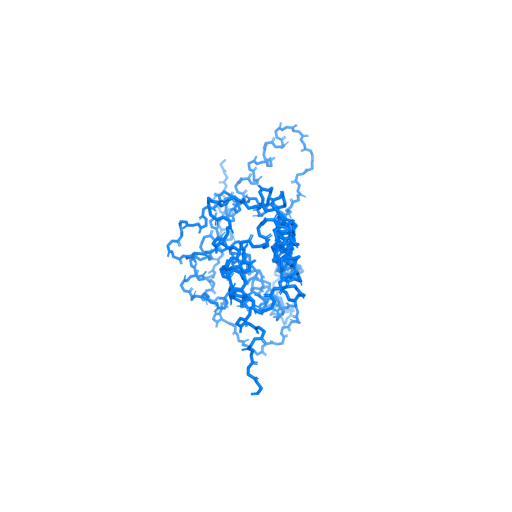ER A 1 240 ? -30.967 4.117 29.950 1.00 79.19 240 SER A N 1
ATOM 1933 C CA . SER A 1 240 ? -31.130 2.833 30.649 1.00 79.19 240 SER A CA 1
ATOM 1934 C C . SER A 1 240 ? -32.460 2.808 31.389 1.00 79.19 240 SER A C 1
ATOM 1936 O O . SER A 1 240 ? -32.787 3.777 32.071 1.00 79.19 240 SER A O 1
ATOM 1938 N N . ASP A 1 241 ? -33.174 1.685 31.305 1.00 77.69 241 ASP A N 1
ATOM 1939 C CA . ASP A 1 241 ? -34.438 1.461 32.020 1.00 77.69 241 ASP A CA 1
ATOM 1940 C C . ASP A 1 241 ? -34.229 1.283 33.537 1.00 77.69 241 ASP A C 1
ATOM 1942 O O . ASP A 1 241 ? -35.150 1.481 34.325 1.00 77.69 241 ASP A O 1
ATOM 1946 N N . ASP A 1 242 ? -32.999 0.955 33.955 1.00 85.06 242 ASP A N 1
ATOM 1947 C CA . ASP A 1 242 ? -32.584 0.884 35.360 1.00 85.06 242 ASP A CA 1
ATOM 1948 C C . ASP A 1 242 ? -31.236 1.612 35.560 1.00 85.06 242 ASP A C 1
ATOM 1950 O O . ASP A 1 242 ? -30.152 1.004 35.525 1.00 85.06 242 ASP A O 1
ATOM 1954 N N . PRO A 1 243 ? -31.261 2.950 35.706 1.00 85.00 243 PRO A N 1
ATOM 1955 C CA . PRO A 1 243 ? -30.050 3.745 35.887 1.00 85.00 243 PRO A CA 1
ATOM 1956 C C . PRO A 1 243 ? -29.379 3.488 37.245 1.00 85.00 243 PRO A C 1
ATOM 1958 O O . PRO A 1 243 ? -28.152 3.543 37.338 1.00 85.00 243 PRO A O 1
ATOM 1961 N N . GLU A 1 244 ? -30.140 3.149 38.290 1.00 86.56 244 GLU A N 1
ATOM 1962 C CA . GLU A 1 244 ? -29.601 2.865 39.626 1.00 86.56 244 GLU A CA 1
ATOM 1963 C C . GLU A 1 244 ? -28.734 1.604 39.627 1.00 86.56 244 GLU A C 1
ATOM 1965 O O . GLU A 1 244 ? -27.629 1.601 40.181 1.00 86.56 244 GLU A O 1
ATOM 1970 N N . HIS A 1 245 ? -29.187 0.538 38.964 1.00 88.25 245 HIS A N 1
ATOM 1971 C CA . HIS A 1 245 ? -28.408 -0.690 38.837 1.00 88.25 245 HIS A CA 1
ATOM 1972 C C . HIS A 1 245 ? -27.109 -0.467 38.053 1.00 88.25 245 HIS A C 1
ATOM 1974 O O . HIS A 1 245 ? -26.042 -0.975 38.423 1.00 88.25 245 HIS A O 1
ATOM 1980 N N . GLN A 1 246 ? -27.167 0.344 36.995 1.00 86.12 246 GLN A N 1
ATOM 1981 C CA . GLN A 1 246 ? -25.995 0.691 36.197 1.00 86.12 246 GLN A CA 1
ATOM 1982 C C . GLN A 1 246 ? -24.971 1.507 37.006 1.00 86.12 246 GLN A C 1
ATOM 1984 O O . GLN A 1 246 ? -23.775 1.193 36.978 1.00 86.12 246 GLN A O 1
ATOM 1989 N N . ILE A 1 247 ? -25.433 2.486 37.791 1.00 89.88 247 ILE A N 1
ATOM 1990 C CA . ILE A 1 247 ? -24.595 3.269 38.710 1.00 89.88 247 ILE A CA 1
ATOM 1991 C C . ILE A 1 247 ? -23.991 2.363 39.796 1.00 89.88 247 ILE A C 1
ATOM 1993 O O . ILE A 1 247 ? -22.789 2.440 40.068 1.00 89.88 247 ILE A O 1
ATOM 1997 N N . ALA A 1 248 ? -24.771 1.440 40.367 1.00 90.19 248 ALA A N 1
ATOM 1998 C CA . ALA A 1 248 ? -24.286 0.485 41.366 1.00 90.19 248 ALA A CA 1
ATOM 1999 C C . ALA A 1 248 ? -23.156 -0.398 40.819 1.00 90.19 248 ALA A C 1
ATOM 2001 O O . ALA A 1 248 ? -22.160 -0.636 41.514 1.00 90.19 248 ALA A O 1
ATOM 2002 N N . LYS A 1 249 ? -23.265 -0.835 39.556 1.00 89.88 249 LYS A N 1
ATOM 2003 C CA . LYS A 1 249 ? -22.203 -1.577 38.864 1.00 89.88 249 LYS A CA 1
ATOM 2004 C C . LYS A 1 249 ? -20.933 -0.736 38.741 1.00 89.88 249 LYS A C 1
ATOM 2006 O O . LYS A 1 249 ? -19.852 -1.239 39.045 1.00 89.88 249 LYS A O 1
ATOM 2011 N N . TRP A 1 250 ? -21.045 0.538 38.357 1.00 90.88 250 TRP A N 1
ATOM 2012 C CA . TRP A 1 250 ? -19.889 1.436 38.260 1.00 90.88 250 TRP A CA 1
ATOM 2013 C C . TRP A 1 250 ? -19.190 1.638 39.601 1.00 90.88 250 TRP A C 1
ATOM 2015 O O . TRP A 1 250 ? -17.971 1.485 39.667 1.00 90.88 250 TRP A O 1
ATOM 2025 N N . ILE A 1 251 ? -19.950 1.929 40.661 1.00 89.25 251 ILE A N 1
ATOM 2026 C CA . ILE A 1 251 ? -19.420 2.119 42.018 1.00 89.25 251 ILE A CA 1
ATOM 2027 C C . ILE A 1 251 ? -18.724 0.842 42.499 1.00 89.25 251 ILE A C 1
ATOM 2029 O O . ILE A 1 251 ? -17.628 0.895 43.058 1.00 89.25 251 ILE A O 1
ATOM 2033 N N . GLY A 1 252 ? -19.335 -0.321 42.256 1.00 86.62 252 GLY A N 1
ATOM 2034 C CA . GLY A 1 252 ? -18.753 -1.615 42.600 1.00 86.62 252 GLY A CA 1
ATOM 2035 C C . GLY A 1 252 ? -17.411 -1.865 41.907 1.00 86.62 252 GLY A C 1
ATOM 2036 O O . GLY A 1 252 ? -16.478 -2.353 42.543 1.00 86.62 252 GLY A O 1
ATOM 2037 N N . THR A 1 253 ? -17.282 -1.510 40.624 1.00 88.44 253 THR A N 1
ATOM 2038 C CA . THR A 1 253 ? -16.010 -1.617 39.892 1.00 88.44 253 THR A CA 1
ATOM 2039 C C . THR A 1 253 ? -14.970 -0.615 40.397 1.00 88.44 253 THR A C 1
ATOM 2041 O O . THR A 1 253 ? -13.829 -1.012 40.620 1.00 88.44 253 THR A O 1
ATOM 2044 N N . HIS A 1 254 ? -15.356 0.645 40.625 1.00 86.06 254 HIS A N 1
ATOM 2045 C CA . HIS A 1 254 ? -14.466 1.702 41.129 1.00 86.06 254 HIS A CA 1
ATOM 2046 C C . HIS A 1 254 ? -13.835 1.314 42.469 1.00 86.06 254 HIS A C 1
ATOM 2048 O O . HIS A 1 254 ? -12.616 1.252 42.593 1.00 86.06 254 HIS A O 1
ATOM 2054 N N . ARG A 1 255 ? -14.660 0.880 43.428 1.00 84.69 255 ARG A N 1
ATOM 2055 C CA . ARG A 1 255 ? -14.201 0.451 44.760 1.00 84.69 255 ARG A CA 1
ATOM 2056 C C . ARG A 1 255 ? -13.354 -0.820 44.759 1.00 84.69 255 ARG A C 1
ATOM 2058 O O . ARG A 1 255 ? -12.549 -1.021 45.662 1.00 84.69 255 ARG A O 1
ATOM 2065 N N . LYS A 1 256 ? -13.547 -1.712 43.783 1.00 82.75 256 LYS A N 1
ATOM 2066 C CA . LYS A 1 256 ? -12.673 -2.883 43.592 1.00 82.75 256 LYS A CA 1
ATOM 2067 C C . LYS A 1 256 ? -11.334 -2.486 42.966 1.00 82.75 256 LYS A C 1
ATOM 2069 O O . LYS A 1 256 ? -10.321 -3.083 43.302 1.00 82.75 256 LYS A O 1
ATOM 2074 N N . GLY A 1 257 ? -11.325 -1.483 42.087 1.00 68.19 257 GLY A N 1
ATOM 2075 C CA . GLY A 1 257 ? -10.118 -0.953 41.449 1.00 68.19 257 GLY A CA 1
ATOM 2076 C C . GLY A 1 257 ? -9.238 -0.119 42.383 1.00 68.19 257 GLY A C 1
ATOM 2077 O O . GLY A 1 257 ? -8.017 -0.222 42.301 1.00 68.19 257 GLY A O 1
ATOM 2078 N N . THR A 1 258 ? -9.834 0.646 43.305 1.00 60.72 258 THR A N 1
ATOM 2079 C CA . THR A 1 258 ? -9.106 1.384 44.357 1.00 60.72 258 THR A CA 1
ATOM 2080 C C . THR A 1 258 ? -8.554 0.466 45.451 1.00 60.72 258 THR A C 1
ATOM 2082 O O . THR A 1 258 ? -7.576 0.806 46.109 1.00 60.72 258 THR A O 1
ATOM 2085 N N . LYS A 1 259 ? -9.114 -0.742 45.596 1.00 55.97 259 LYS A N 1
ATOM 2086 C CA . LYS A 1 259 ? -8.590 -1.830 46.433 1.00 55.97 259 LYS A CA 1
ATOM 2087 C C . LYS A 1 259 ? -7.623 -2.735 45.653 1.00 55.97 259 LYS A C 1
ATOM 2089 O O . LYS A 1 259 ? -7.846 -3.940 45.558 1.00 55.97 259 LYS A O 1
ATOM 2094 N N . LYS A 1 260 ? -6.544 -2.188 45.085 1.00 36.12 260 LYS A N 1
ATOM 2095 C CA . LYS A 1 260 ? -5.372 -3.015 44.732 1.00 36.12 260 LYS A CA 1
ATOM 2096 C C . LYS A 1 260 ? -4.479 -3.212 45.968 1.00 36.12 260 LYS A C 1
ATOM 2098 O O . LYS A 1 260 ? -4.452 -2.331 46.826 1.00 36.12 260 LYS A O 1
ATOM 2103 N N . PRO A 1 261 ? -3.827 -4.382 46.095 1.00 41.72 261 PRO A N 1
ATOM 2104 C CA . PRO A 1 261 ? -3.209 -4.831 47.336 1.00 41.72 261 PRO A CA 1
ATOM 2105 C C . PRO A 1 261 ? -1.974 -3.987 47.664 1.00 41.72 261 PRO A C 1
ATOM 2107 O O . PRO A 1 261 ? -1.234 -3.601 46.758 1.00 41.72 261 PRO A O 1
ATOM 2110 N N . LYS A 1 262 ? -1.790 -3.706 48.957 1.00 36.97 262 LYS A N 1
ATOM 2111 C CA . LYS A 1 262 ? -0.477 -3.371 49.515 1.00 36.97 262 LYS A CA 1
ATOM 2112 C C . LYS A 1 262 ? 0.484 -4.535 49.311 1.00 36.97 262 LYS A C 1
ATOM 2114 O O . LYS A 1 262 ? 0.001 -5.688 49.387 1.00 36.97 262 LYS A O 1
#

Mean predicted aligned error: 16.2 Å

Secondary structure (DSSP, 8-state):
---HHHHTT----S-HHHHHHT--TTS---HHHHHHHHHHHHHHTT--HHHHHHHHHHHHHHHHHHHHHHHHHHHHHHHTT-S------HHHHHHHHHHS-SSS-TTSTT--HHHHHHHHHHHHHHHHHHHHHHHHHHHTTGGGS-HHHHHHHHHHHHHHHHHHHHHHHHHHHHHHHHHHHHHHHHHHHHHHHHHTHHHHHHHHHHHHHHHHH-TTS-HHHHHHHHHHHTHHHHHHH---S-HHHHHHHHHHHHHHHH----

Radius of gyration: 31.2 Å; Cα contacts (8 Å, |Δi|>4): 158; chains: 1; bounding box: 68×38×95 Å

Nearest PDB structures (foldseek):
  8d9o-assembly1_A  TM=2.889E-01  e=1.957E+00  synthetic construct
  8d9p-assembly1_A  TM=2.506E-01  e=1.217E+00  synthetic construct
  5vju-assembly1_A  TM=2.584E-01  e=1.697E+00  synthetic construct

Foldseek 3Di:
DDDPVVVVPDDPVDQPVRLVVPDDVPDPDPPLLVVLLVLLCVVCVPPDPQLLSLLVVVLVVLVVVLVVVLVVVLVVCVVVVPDDRDDPDCVSVVVSVVVDPQCPRPRNHPDDVLNSLSSLLSVLSSLLVVLVVVLVVCVVCVVPDDPVVNVCSVVSNVSSVVSSVVSVVSSVVSVVVVVVVVVVVVVVVVVVCVLCVLVVVLLVVLQVCCVPPPVVPQLLVSLVVSCVVCVVSQVVNDPDPCSSVVSSVSNVVVVVVVPDDD